Protein AF-0000000075118106 (afdb_homodimer)

Organism: Scophthalmus maximus (NCBI:txid52904)

Nearest PDB structures (foldseek):
  1psb-assembly1_B  TM=9.283E-01  e=4.912E-08  Bos taurus
  5lpu-assembly1_D  TM=9.126E-01  e=4.319E-08  Homo sapiens
  3cga-assembly1_A  TM=9.378E-01  e=8.755E-08  unclassified
  4cfq-assembly2_B  TM=9.422E-01  e=7.291E-07  Homo sapiens
  1mwn-assembly1_B  TM=8.726E-01  e=6.412E-07  Rattus norvegicus

InterPro domains:
  IPR001751 S100/Calcium binding protein 7/8-like, conserved site [PS00303] (57-78)
  IPR002048 EF-hand domain [PF00036] (54-78)
  IPR002048 EF-hand domain [PS50222] (49-84)
  IPR011992 EF-hand domain pair [SSF47473] (1-90)
  IPR013787 S100/CaBP-9k-type, calcium binding, subdomain [PF01023] (5-47)
  IPR013787 S100/CaBP-9k-type, calcium binding, subdomain [SM01394] (4-46)
  IPR018247 EF-Hand 1, calcium-binding site [PS00018] (62-74)
  IPR034325 S-100 [cd00213] (2-89)

pLDDT: mean 86.5, std 8.66, range [55.34, 94.88]

Structure (mmCIF, N/CA/C/O backbone):
data_AF-0000000075118106-model_v1
#
loop_
_entity.id
_entity.type
_entity.pdbx_description
1 polymer 'Protein S100'
#
loop_
_atom_site.group_PDB
_atom_site.id
_atom_site.type_symbol
_atom_site.label_atom_id
_atom_site.label_alt_id
_atom_site.label_comp_id
_atom_site.label_asym_id
_atom_site.label_entity_id
_atom_site.label_seq_id
_atom_site.pdbx_PDB_ins_code
_atom_site.Cartn_x
_atom_site.Cartn_y
_atom_site.Cartn_z
_atom_site.occupancy
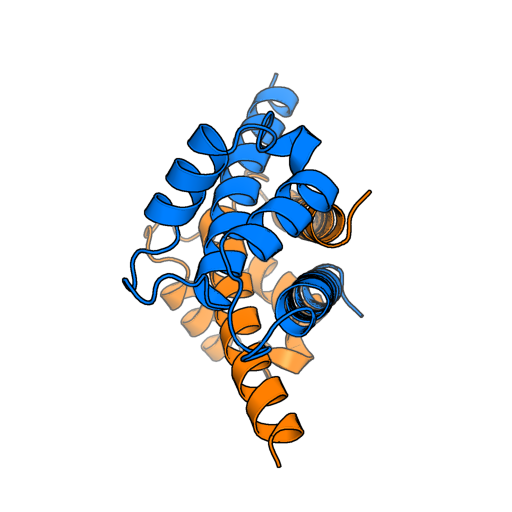_atom_site.B_iso_or_equiv
_atom_site.auth_seq_id
_atom_site.auth_comp_id
_atom_site.auth_asym_id
_atom_site.auth_atom_id
_atom_site.pdbx_PDB_model_num
ATOM 1 N N . MET A 1 1 ? -5.324 -13.141 10.07 1 69.62 1 MET A N 1
ATOM 2 C CA . MET A 1 1 ? -5.176 -12 9.172 1 69.62 1 MET A CA 1
ATOM 3 C C . MET A 1 1 ? -3.859 -12.078 8.406 1 69.62 1 MET A C 1
ATOM 5 O O . MET A 1 1 ? -2.838 -12.492 8.953 1 69.62 1 MET A O 1
ATOM 9 N N . SER A 1 2 ? -3.875 -11.977 7.137 1 86.94 2 SER A N 1
ATOM 10 C CA . SER A 1 2 ? -2.674 -12.086 6.312 1 86.94 2 SER A CA 1
ATOM 11 C C . SER A 1 2 ? -1.815 -10.828 6.418 1 86.94 2 SER A C 1
ATOM 13 O O . SER A 1 2 ? -2.262 -9.812 6.945 1 86.94 2 SER A O 1
ATOM 15 N N . ASP A 1 3 ? -0.521 -10.945 5.992 1 93.38 3 ASP A N 1
ATOM 16 C CA . ASP A 1 3 ? 0.413 -9.828 6.086 1 93.38 3 ASP A CA 1
ATOM 17 C C . ASP A 1 3 ? -0.068 -8.641 5.254 1 93.38 3 ASP A C 1
ATOM 19 O O . ASP A 1 3 ? -0.023 -7.496 5.711 1 93.38 3 ASP A O 1
ATOM 23 N N . VAL A 1 4 ? -0.67 -8.984 4.109 1 93.94 4 VAL A N 1
ATOM 24 C CA . VAL A 1 4 ? -1.142 -7.941 3.207 1 93.94 4 VAL A CA 1
ATOM 25 C C . VAL A 1 4 ? -2.369 -7.258 3.803 1 93.94 4 VAL A C 1
ATOM 27 O O . VAL A 1 4 ? -2.471 -6.027 3.789 1 93.94 4 VAL A O 1
ATOM 30 N N . GLN A 1 5 ? -3.268 -7.949 4.355 1 93.56 5 GLN A N 1
ATOM 31 C CA . GLN A 1 5 ? -4.457 -7.41 5 1 93.56 5 GLN A CA 1
ATOM 32 C C . GLN A 1 5 ? -4.09 -6.527 6.188 1 93.56 5 GLN A C 1
ATOM 34 O O . GLN A 1 5 ? -4.676 -5.461 6.383 1 93.56 5 GLN A O 1
ATOM 39 N N . MET A 1 6 ? -3.164 -7.074 6.949 1 93.94 6 MET A N 1
ATOM 40 C CA . MET A 1 6 ? -2.695 -6.32 8.109 1 93.94 6 MET A CA 1
ATOM 41 C C . MET A 1 6 ? -2.076 -4.996 7.684 1 93.94 6 MET A C 1
ATOM 43 O O . MET A 1 6 ? -2.312 -3.963 8.312 1 93.94 6 MET A O 1
ATOM 47 N N . ALA A 1 7 ? -1.296 -5.133 6.566 1 94.75 7 ALA A N 1
ATOM 48 C CA . ALA A 1 7 ? -0.675 -3.928 6.023 1 94.75 7 ALA A CA 1
ATOM 49 C C . ALA A 1 7 ? -1.729 -2.902 5.617 1 94.75 7 ALA A C 1
ATOM 51 O O . ALA A 1 7 ? -1.61 -1.72 5.945 1 94.75 7 ALA A O 1
ATOM 52 N N . MET A 1 8 ? -2.818 -3.348 5.004 1 93.88 8 MET A N 1
ATOM 53 C CA . MET A 1 8 ? -3.898 -2.465 4.574 1 93.88 8 MET A CA 1
ATOM 54 C C . MET A 1 8 ? -4.582 -1.814 5.77 1 93.88 8 MET A C 1
ATOM 56 O O . MET A 1 8 ? -4.875 -0.619 5.75 1 93.88 8 MET A O 1
ATOM 60 N N . THR A 1 9 ? -4.832 -2.609 6.773 1 94 9 THR A N 1
ATOM 61 C CA . THR A 1 9 ? -5.492 -2.127 7.984 1 94 9 THR A CA 1
ATOM 62 C C . THR A 1 9 ? -4.625 -1.092 8.695 1 94 9 THR A C 1
ATOM 64 O O . THR A 1 9 ? -5.125 -0.068 9.164 1 94 9 THR A O 1
ATOM 67 N N . LEU A 1 10 ? -3.312 -1.385 8.734 1 94.38 10 LEU A N 1
ATOM 68 C CA . LEU A 1 10 ? -2.361 -0.482 9.375 1 94.38 10 LEU A CA 1
ATOM 69 C C . LEU A 1 10 ? -2.334 0.868 8.664 1 94.38 10 LEU A C 1
ATOM 71 O O . LEU A 1 10 ? -2.318 1.916 9.312 1 94.38 10 LEU A O 1
ATOM 75 N N . LEU A 1 11 ? -2.387 0.819 7.297 1 94.75 11 LEU A N 1
ATOM 76 C CA . LEU A 1 11 ? -2.371 2.047 6.508 1 94.75 11 LEU A CA 1
ATOM 77 C C . LEU A 1 11 ? -3.631 2.867 6.754 1 94.75 11 LEU A C 1
ATOM 79 O O . LEU A 1 11 ? -3.559 4.086 6.938 1 94.75 11 LEU A O 1
ATOM 83 N N . ILE A 1 12 ? -4.812 2.236 6.836 1 94.25 12 ILE A N 1
ATOM 84 C CA . ILE A 1 12 ? -6.094 2.896 7.055 1 94.25 12 ILE A CA 1
ATOM 85 C C . ILE A 1 12 ? -6.133 3.506 8.453 1 94.25 12 ILE A C 1
ATOM 87 O O . ILE A 1 12 ? -6.504 4.672 8.617 1 94.25 12 ILE A O 1
ATOM 91 N N . THR A 1 13 ? -5.742 2.689 9.445 1 93 13 THR A N 1
ATOM 92 C CA . THR A 1 13 ? -5.77 3.139 10.828 1 93 13 THR A CA 1
ATOM 93 C C . THR A 1 13 ? -4.785 4.285 11.047 1 93 13 THR A C 1
ATOM 95 O O . THR A 1 13 ? -5.086 5.242 11.758 1 93 13 THR A O 1
ATOM 98 N N . ALA A 1 14 ? -3.545 4.078 10.445 1 93.06 14 ALA A N 1
ATOM 99 C CA . ALA A 1 14 ? -2.537 5.133 10.539 1 93.06 14 ALA A CA 1
ATOM 100 C C . ALA A 1 14 ? -3.049 6.434 9.93 1 93.06 14 ALA A C 1
ATOM 102 O O . ALA A 1 14 ? -2.908 7.504 10.531 1 93.06 14 ALA A O 1
ATOM 103 N N . PHE A 1 15 ? -3.66 6.324 8.734 1 93.12 15 PHE A N 1
ATOM 104 C CA . PHE A 1 15 ? -4.211 7.484 8.031 1 93.12 15 PHE A CA 1
ATOM 105 C C . PHE A 1 15 ? -5.277 8.164 8.883 1 93.12 15 PHE A C 1
ATOM 107 O O . PHE A 1 15 ? -5.262 9.391 9.039 1 93.12 15 PHE A O 1
ATOM 114 N N . ASN A 1 16 ? -6.168 7.402 9.438 1 90.62 16 ASN A N 1
ATOM 115 C CA . ASN A 1 16 ? -7.273 7.934 10.227 1 90.62 16 ASN A CA 1
ATOM 116 C C . ASN A 1 16 ? -6.785 8.547 11.539 1 90.62 16 ASN A C 1
ATOM 118 O O . ASN A 1 16 ? -7.379 9.5 12.039 1 90.62 16 ASN A O 1
ATOM 122 N N . LYS A 1 17 ? -5.715 7.859 12.039 1 91.38 17 LYS A N 1
ATOM 123 C CA . LYS A 1 17 ? -5.133 8.352 13.289 1 91.38 17 LYS A CA 1
ATOM 124 C C . LYS A 1 17 ? -4.617 9.781 13.125 1 91.38 17 LYS A C 1
ATOM 126 O O . LYS A 1 17 ? -4.816 10.617 14.008 1 91.38 17 LYS A O 1
ATOM 131 N N . TYR A 1 18 ? -3.994 10.023 12.016 1 91.06 18 TYR A N 1
ATOM 132 C CA . TYR A 1 18 ? -3.418 11.336 11.766 1 91.06 18 TYR A CA 1
ATOM 133 C C . TYR A 1 18 ? -4.422 12.25 11.062 1 91.06 18 TYR A C 1
ATOM 135 O O . TYR A 1 18 ? -4.449 13.453 11.312 1 91.06 18 TYR A O 1
ATOM 143 N N . SER A 1 19 ? -5.293 11.773 10.133 1 89.75 19 SER A N 1
ATOM 144 C CA . SER A 1 19 ? -6.289 12.539 9.391 1 89.75 19 SER A CA 1
ATOM 145 C C . SER A 1 19 ? -7.426 12.992 10.305 1 89.75 19 SER A C 1
ATOM 147 O O . SER A 1 19 ? -8.07 14.008 10.039 1 89.75 19 SER A O 1
ATO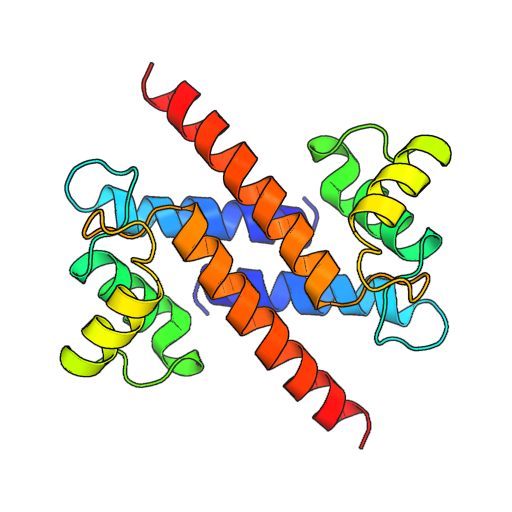M 149 N N . GLY A 1 20 ? -7.699 12.195 11.336 1 83.19 20 GLY A N 1
ATOM 150 C CA . GLY A 1 20 ? -8.789 12.5 12.25 1 83.19 20 GLY A CA 1
ATOM 151 C C . GLY A 1 20 ? -8.414 13.523 13.305 1 83.19 20 GLY A C 1
ATOM 152 O O . GLY A 1 20 ? -9.219 13.82 14.195 1 83.19 20 GLY A O 1
ATOM 153 N N . LYS A 1 21 ? -7.09 13.945 13.141 1 81.69 21 LYS A N 1
ATOM 154 C CA . LYS A 1 21 ? -6.625 14.875 14.156 1 81.69 21 LYS A CA 1
ATOM 155 C C . LYS A 1 21 ? -7.277 16.25 13.992 1 81.69 21 LYS A C 1
ATOM 157 O O . LYS A 1 21 ? -7.707 16.859 14.969 1 81.69 21 LYS A O 1
ATOM 162 N N . GL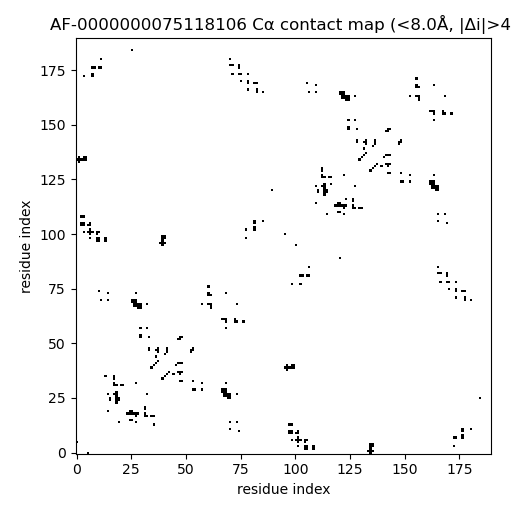U A 1 22 ? -7.238 16.672 12.68 1 70.25 22 GLU A N 1
ATOM 163 C CA . GLU A 1 22 ? -7.801 17.984 12.414 1 70.25 22 GLU A CA 1
ATOM 164 C C . GLU A 1 22 ? -9 17.906 11.469 1 70.25 22 GLU A C 1
ATOM 166 O O . GLU A 1 22 ? -8.953 17.172 10.469 1 70.25 22 GLU A O 1
ATOM 171 N N . GLY A 1 23 ? -10.016 18.719 11.531 1 63.09 23 GLY A N 1
ATOM 172 C CA . GLY A 1 23 ? -11.039 19.094 10.578 1 63.09 23 GLY A CA 1
ATOM 173 C C . GLY A 1 23 ? -11.805 17.906 10.023 1 63.09 23 GLY A C 1
ATOM 174 O O . GLY A 1 23 ? -12.258 17.047 10.781 1 63.09 23 GLY A O 1
ATOM 175 N N . ASP A 1 24 ? -11.648 17.5 8.516 1 65.75 24 ASP A N 1
ATOM 176 C CA . ASP A 1 24 ? -12.492 16.703 7.645 1 65.75 24 ASP A CA 1
ATOM 177 C C . ASP A 1 24 ? -12.25 15.211 7.875 1 65.75 24 ASP A C 1
ATOM 179 O O . ASP A 1 24 ? -13.141 14.383 7.629 1 65.75 24 ASP A O 1
ATOM 183 N N . GLY A 1 25 ? -11.25 14.812 8.688 1 78.06 25 GLY A N 1
ATOM 184 C CA . GLY A 1 25 ? -10.977 13.43 9.047 1 78.06 25 GLY A CA 1
ATOM 185 C C . GLY A 1 25 ? -10.875 12.508 7.844 1 78.06 25 GLY A C 1
ATOM 186 O O . GLY A 1 25 ? -10.734 11.297 7.996 1 78.06 25 GLY A O 1
ATOM 187 N N . LEU A 1 26 ? -11.125 13.148 6.629 1 82.69 26 LEU A N 1
ATOM 188 C CA . LEU A 1 26 ? -11.133 12.328 5.422 1 82.69 26 LEU A CA 1
ATOM 189 C C . LEU A 1 26 ? -9.891 12.586 4.582 1 82.69 26 LEU A C 1
ATOM 191 O O . LEU A 1 26 ? -9.562 11.797 3.695 1 82.69 26 LEU A O 1
ATOM 195 N N . THR A 1 27 ? -9.258 13.703 4.883 1 90.25 27 THR A N 1
ATOM 196 C CA . THR A 1 27 ? -8.055 14.07 4.145 1 90.25 27 THR A CA 1
ATOM 197 C C . THR A 1 27 ? -6.949 14.5 5.098 1 90.25 27 THR A C 1
ATOM 199 O O . THR A 1 27 ? -7.207 14.789 6.27 1 90.25 27 THR A O 1
ATOM 202 N N . LEU A 1 28 ? -5.625 14.352 4.652 1 92.19 28 LEU A N 1
ATOM 203 C CA . LEU A 1 28 ? -4.461 14.75 5.438 1 92.19 28 LEU A CA 1
ATOM 204 C C . LEU A 1 28 ? -3.963 16.125 5.012 1 92.19 28 LEU A C 1
ATOM 206 O O . LEU A 1 28 ? -3.775 16.375 3.82 1 92.19 28 LEU A O 1
ATOM 210 N N . SER A 1 29 ? -3.955 17.047 6.02 1 92.56 29 SER A N 1
ATOM 211 C CA . SER A 1 29 ? -3.379 18.359 5.738 1 92.56 29 SER A CA 1
ATOM 212 C C . SER A 1 29 ? -1.855 18.297 5.762 1 92.56 29 SER A C 1
ATOM 214 O O . SER A 1 29 ? -1.268 17.281 6.137 1 92.56 29 SER A O 1
ATOM 216 N N . LYS A 1 30 ? -1.263 19.406 5.355 1 91.75 30 LYS A N 1
ATOM 217 C CA . LYS A 1 30 ? 0.194 19.484 5.328 1 91.75 30 LYS A CA 1
ATOM 218 C C . LYS A 1 30 ? 0.792 19.172 6.695 1 91.75 30 LYS A C 1
ATOM 220 O O . LYS A 1 30 ? 1.777 18.438 6.793 1 91.75 30 LYS A O 1
ATOM 225 N N . ALA A 1 31 ? 0.125 19.703 7.73 1 91.38 31 ALA A N 1
ATOM 226 C CA . ALA A 1 31 ? 0.604 19.5 9.094 1 91.38 31 ALA A CA 1
ATOM 227 C C . ALA A 1 31 ? 0.475 18.031 9.508 1 91.38 31 ALA A C 1
ATOM 229 O O . ALA A 1 31 ? 1.393 17.469 10.109 1 91.38 31 ALA A O 1
ATOM 230 N N . GLU A 1 32 ? -0.669 17.406 9.156 1 94.06 32 GLU A N 1
ATOM 231 C CA . GLU A 1 32 ? -0.93 16.016 9.5 1 94.06 32 GLU A CA 1
ATOM 232 C C . GLU A 1 32 ? 0.002 15.078 8.742 1 94.06 32 GLU A C 1
ATOM 234 O O . GLU A 1 32 ? 0.497 14.094 9.305 1 94.06 32 GLU A O 1
ATOM 239 N N . LEU A 1 33 ? 0.168 15.445 7.438 1 92.12 33 LEU A N 1
ATOM 240 C CA . LEU A 1 33 ? 1.088 14.656 6.629 1 92.12 33 LEU A CA 1
ATOM 241 C C . LEU A 1 33 ? 2.5 14.703 7.203 1 92.12 33 LEU A C 1
ATOM 243 O O . LEU A 1 33 ? 3.172 13.68 7.301 1 92.12 33 LEU A O 1
ATOM 247 N N . LYS A 1 34 ? 2.9 15.891 7.625 1 92.25 34 LYS A N 1
ATOM 248 C CA . LYS A 1 34 ? 4.219 16.094 8.219 1 92.25 34 LYS A CA 1
ATOM 249 C C . LYS A 1 34 ? 4.383 15.234 9.477 1 92.25 34 LYS A C 1
ATOM 251 O O . LYS A 1 34 ? 5.406 14.57 9.656 1 92.25 34 LYS A O 1
ATOM 256 N N . ASP A 1 35 ? 3.393 15.25 10.312 1 91.25 35 ASP A N 1
ATOM 257 C CA . ASP A 1 35 ? 3.41 14.477 11.555 1 91.25 35 ASP A CA 1
ATOM 258 C C . ASP A 1 35 ? 3.531 12.977 11.266 1 91.25 35 ASP A C 1
ATOM 260 O O . ASP A 1 35 ? 4.328 12.281 11.898 1 91.25 35 ASP A O 1
ATOM 264 N N . LEU A 1 36 ? 2.67 12.555 10.273 1 90.69 36 LEU A N 1
ATOM 265 C CA . LEU A 1 36 ? 2.678 11.148 9.875 1 90.69 36 LEU A CA 1
ATOM 266 C C . LEU A 1 36 ? 4.039 10.758 9.312 1 90.69 36 LEU A C 1
ATOM 268 O O . LEU A 1 36 ? 4.621 9.75 9.727 1 90.69 36 LEU A O 1
ATOM 272 N N . LEU A 1 37 ? 4.602 11.609 8.406 1 90.12 37 LEU A N 1
ATOM 273 C CA . LEU A 1 37 ? 5.887 11.328 7.777 1 90.12 37 LEU A CA 1
ATOM 274 C C . LEU A 1 37 ? 7.02 11.398 8.797 1 90.12 37 LEU A C 1
ATOM 276 O O . LEU A 1 37 ? 7.891 10.531 8.828 1 90.12 37 LEU A O 1
ATOM 280 N N . GLU A 1 38 ? 7.016 12.445 9.656 1 89.19 38 GLU A N 1
ATOM 281 C CA . GLU A 1 38 ? 8.062 12.664 10.656 1 89.19 38 GLU A CA 1
ATOM 282 C C . GLU A 1 38 ? 8.062 11.555 11.703 1 89.19 38 GLU A C 1
ATOM 284 O O . GLU A 1 38 ? 9.125 11.117 12.148 1 89.19 38 GLU A O 1
ATOM 289 N N . ASN A 1 39 ? 6.828 11.086 12 1 89 39 ASN A N 1
ATOM 290 C CA . ASN A 1 39 ? 6.699 10.078 13.047 1 89 39 ASN A CA 1
ATOM 291 C C . ASN A 1 39 ? 6.781 8.664 12.484 1 89 39 ASN A C 1
ATOM 293 O O . ASN A 1 39 ? 7.297 7.762 13.141 1 89 39 ASN A O 1
ATOM 297 N N . GLU A 1 40 ? 6.297 8.438 11.312 1 88.62 40 GLU A N 1
ATOM 298 C CA . GLU A 1 40 ? 6.176 7.102 10.742 1 88.62 40 GLU A CA 1
ATOM 299 C C . GLU A 1 40 ? 7.27 6.84 9.711 1 88.62 40 GLU A C 1
ATOM 301 O O . GLU A 1 40 ? 7.859 5.758 9.688 1 88.62 40 GLU A O 1
ATOM 306 N N . LEU A 1 41 ? 7.48 7.715 8.828 1 85.19 41 LEU A N 1
ATOM 307 C CA . LEU A 1 41 ? 8.398 7.516 7.707 1 85.19 41 LEU A CA 1
ATOM 308 C C . LEU A 1 41 ? 9.578 8.477 7.793 1 85.19 41 LEU A C 1
ATOM 310 O O . LEU A 1 41 ? 10.367 8.586 6.852 1 85.19 41 LEU A O 1
ATOM 314 N N . GLY A 1 42 ? 9.68 9.289 8.75 1 85.12 42 GLY A N 1
ATOM 315 C CA . GLY A 1 42 ? 10.75 10.273 8.891 1 85.12 42 GLY A CA 1
ATOM 316 C C . GLY A 1 42 ? 12.125 9.695 8.648 1 85.12 42 GLY A C 1
ATOM 317 O O . GLY A 1 42 ? 12.984 10.344 8.047 1 85.12 42 GLY A O 1
ATOM 318 N N . GLU A 1 43 ? 12.352 8.422 8.992 1 76.94 43 GLU A N 1
ATOM 319 C CA . GLU A 1 43 ? 13.656 7.785 8.828 1 76.94 43 GLU A CA 1
ATOM 320 C C . GLU A 1 43 ? 13.875 7.328 7.391 1 76.94 43 GLU A C 1
ATOM 322 O O . GLU A 1 43 ? 15 7.328 6.895 1 76.94 43 GLU A O 1
ATOM 327 N N . LEU A 1 44 ? 12.688 6.941 6.715 1 76.62 44 LEU A N 1
ATOM 328 C CA . LEU A 1 44 ? 12.742 6.422 5.355 1 76.62 44 LEU A CA 1
ATOM 329 C C . LEU A 1 44 ? 12.883 7.555 4.344 1 76.62 44 LEU A C 1
ATOM 331 O O . LEU A 1 44 ? 13.727 7.488 3.447 1 76.62 44 LEU A O 1
ATOM 335 N N . LEU A 1 45 ? 11.906 8.477 4.469 1 68.62 45 LEU A N 1
ATOM 336 C CA . LEU A 1 45 ? 11.914 9.602 3.545 1 68.62 45 LEU A CA 1
ATOM 337 C C . LEU A 1 45 ? 12.953 10.641 3.963 1 68.62 45 LEU A C 1
ATOM 339 O O . LEU A 1 45 ? 13.539 11.312 3.113 1 68.62 45 LEU A O 1
ATOM 343 N N . GLY A 1 46 ? 13.508 10.57 5.043 1 68.69 46 GLY A N 1
ATOM 344 C CA . GLY A 1 46 ? 14.492 11.531 5.527 1 68.69 46 GLY A CA 1
ATOM 345 C C . GLY A 1 46 ? 13.867 12.703 6.262 1 68.69 46 GLY A C 1
ATOM 346 O O . GLY A 1 46 ? 12.719 12.617 6.707 1 68.69 46 GLY A O 1
ATOM 347 N N . LYS A 1 47 ? 14.352 14.047 5.953 1 64.38 47 LYS A N 1
ATOM 348 C CA . LYS A 1 47 ? 14.18 15.234 6.785 1 64.38 47 LYS A CA 1
ATOM 349 C C . LYS A 1 47 ? 12.82 15.883 6.547 1 64.38 47 LYS A C 1
ATOM 351 O O . LYS A 1 47 ? 12.719 16.859 5.801 1 64.38 47 LYS A O 1
ATOM 356 N N . ALA A 1 48 ? 11.789 15.18 6.488 1 64.75 48 ALA A N 1
ATOM 357 C CA . ALA A 1 48 ? 10.5 15.867 6.492 1 64.75 48 ALA A CA 1
ATOM 358 C C . ALA A 1 48 ? 10.43 16.906 7.613 1 64.75 48 ALA A C 1
ATOM 360 O O . ALA A 1 48 ? 9.359 17.438 7.914 1 64.75 48 ALA A O 1
ATOM 361 N N . ASN A 1 49 ? 11.602 17.031 8.156 1 77.06 49 ASN A N 1
ATOM 362 C CA . ASN A 1 49 ? 11.625 18 9.25 1 77.06 49 ASN A CA 1
ATOM 363 C C . ASN A 1 49 ? 11.688 19.438 8.727 1 77.06 49 ASN A C 1
ATOM 365 O O . ASN A 1 49 ? 11.523 20.391 9.484 1 77.06 49 ASN A O 1
ATOM 369 N N . ASP A 1 50 ? 11.852 19.422 7.504 1 83.19 50 ASP A N 1
ATOM 370 C CA . ASP A 1 50 ? 11.867 20.75 6.871 1 83.19 50 ASP A CA 1
ATOM 371 C C . ASP A 1 50 ? 10.523 21.047 6.219 1 83.19 50 ASP A C 1
ATOM 373 O O . ASP A 1 50 ? 10.039 20.281 5.387 1 83.19 50 ASP A O 1
ATOM 377 N N . LYS A 1 51 ? 10.039 22.188 6.777 1 86.62 51 LYS A N 1
ATOM 378 C CA . LYS A 1 51 ? 8.75 22.609 6.238 1 86.62 51 LYS A CA 1
ATOM 379 C C . LYS A 1 51 ? 8.797 22.719 4.715 1 86.62 51 LYS A C 1
ATOM 381 O O . LYS A 1 51 ? 7.852 22.328 4.031 1 86.62 51 LYS A O 1
ATOM 386 N N . ALA A 1 52 ? 9.93 23.203 4.254 1 89.69 52 ALA A N 1
ATOM 387 C CA . ALA A 1 52 ? 10.109 23.344 2.812 1 89.69 52 ALA A CA 1
ATOM 388 C C . ALA A 1 52 ? 10.078 21.984 2.119 1 89.69 52 ALA A C 1
ATOM 390 O O . ALA A 1 52 ? 9.461 21.828 1.062 1 89.69 52 ALA A O 1
ATOM 391 N N . ALA A 1 53 ? 10.742 21.016 2.758 1 85.81 53 ALA A N 1
ATOM 392 C CA . ALA A 1 53 ? 10.75 19.656 2.234 1 85.81 53 ALA A CA 1
ATOM 393 C C . ALA A 1 53 ? 9.359 19.031 2.303 1 85.81 53 ALA A C 1
ATOM 395 O O . ALA A 1 53 ? 8.906 18.391 1.351 1 85.81 53 ALA A O 1
ATOM 396 N N . LEU A 1 54 ? 8.727 19.25 3.346 1 89.44 54 LEU A N 1
ATOM 397 C CA . LEU A 1 54 ? 7.363 18.766 3.539 1 89.44 54 LEU A CA 1
ATOM 398 C C . LEU A 1 54 ? 6.418 19.344 2.498 1 89.44 54 LEU A C 1
ATOM 400 O O . LEU A 1 54 ? 5.602 18.625 1.918 1 89.44 54 LEU A O 1
ATOM 404 N N . ASP A 1 55 ? 6.613 20.719 2.266 1 91.44 55 ASP A N 1
ATOM 405 C CA . ASP A 1 55 ? 5.785 21.406 1.276 1 91.44 55 ASP A CA 1
ATOM 406 C C . ASP A 1 55 ? 5.98 20.797 -0.113 1 91.44 55 ASP A C 1
ATOM 408 O O . ASP A 1 55 ? 5.02 20.672 -0.876 1 91.44 55 ASP A O 1
ATOM 412 N N . ARG A 1 56 ? 7.117 20.375 -0.377 1 91.94 56 ARG A N 1
ATOM 413 C CA . ARG A 1 56 ? 7.438 19.766 -1.67 1 91.94 56 ARG A CA 1
ATOM 414 C C . ARG A 1 56 ? 6.773 18.406 -1.82 1 91.94 56 ARG A C 1
ATOM 416 O O . ARG A 1 56 ? 6.152 18.125 -2.846 1 91.94 56 ARG A O 1
ATOM 423 N N . ILE A 1 57 ? 6.969 17.641 -0.772 1 90.25 57 ILE A N 1
ATOM 424 C CA . ILE A 1 57 ? 6.371 16.312 -0.761 1 90.25 57 ILE A CA 1
ATOM 425 C C . ILE A 1 57 ? 4.852 16.422 -0.846 1 90.25 57 ILE A C 1
ATOM 427 O O . ILE A 1 57 ? 4.211 15.703 -1.612 1 90.25 57 ILE A O 1
ATOM 431 N N . PHE A 1 58 ? 4.34 17.438 -0.068 1 91.12 58 PHE A N 1
ATOM 432 C CA . PHE A 1 58 ? 2.904 17.688 -0.032 1 91.12 58 PHE A CA 1
ATOM 433 C C . PHE A 1 58 ? 2.393 18.125 -1.4 1 91.12 58 PHE A C 1
ATOM 435 O O . PHE A 1 58 ? 1.363 17.641 -1.87 1 91.12 58 PHE A O 1
ATOM 442 N N . LYS A 1 59 ? 3.109 19 -2 1 92.06 59 LYS A N 1
ATOM 443 C CA . LYS A 1 59 ? 2.736 19.516 -3.311 1 92.06 59 LYS A CA 1
ATOM 444 C C . LYS A 1 59 ? 2.801 18.422 -4.379 1 92.06 59 LYS A C 1
ATOM 446 O O . LYS A 1 59 ? 1.956 18.375 -5.273 1 92.06 59 LYS A O 1
ATOM 451 N N . ASP A 1 60 ? 3.766 17.531 -4.141 1 90.31 60 ASP A N 1
ATOM 452 C CA . ASP A 1 60 ? 3.914 16.406 -5.074 1 90.31 60 ASP A CA 1
ATOM 453 C C . ASP A 1 60 ? 2.742 15.445 -4.957 1 90.31 60 ASP A C 1
ATOM 455 O O . ASP A 1 60 ? 2.27 14.906 -5.965 1 90.31 60 ASP A O 1
ATOM 459 N N . LEU A 1 61 ? 2.332 15.305 -3.654 1 89.44 61 LEU A N 1
ATOM 460 C CA . LEU A 1 61 ? 1.231 14.383 -3.381 1 89.44 61 LEU A CA 1
ATOM 461 C C . LEU A 1 61 ? -0.112 15.047 -3.662 1 89.44 61 LEU A C 1
ATOM 463 O O . LEU A 1 61 ? -1.051 14.391 -4.117 1 89.44 61 LEU A O 1
ATOM 467 N N . ASP A 1 62 ? -0.212 16.469 -3.328 1 91.5 62 ASP A N 1
ATOM 468 C CA . ASP A 1 62 ? -1.428 17.25 -3.535 1 91.5 62 ASP A CA 1
ATOM 469 C C . ASP A 1 62 ? -1.687 17.484 -5.023 1 91.5 62 ASP A C 1
ATOM 471 O O . ASP A 1 62 ? -1.821 18.625 -5.465 1 91.5 62 ASP A O 1
ATOM 475 N N . VAL A 1 63 ? -1.681 16.344 -5.762 1 84.81 63 VAL A N 1
ATOM 476 C CA . VAL A 1 63 ? -1.881 16.438 -7.203 1 84.81 63 VAL A CA 1
ATOM 477 C C . VAL A 1 63 ? -3.318 16.859 -7.5 1 84.81 63 VAL A C 1
ATOM 479 O O . VAL A 1 63 ? -3.578 17.531 -8.5 1 84.81 63 VAL A O 1
ATOM 482 N N . ASN A 1 64 ? -4.289 16.5 -6.547 1 80.44 64 ASN A N 1
ATOM 483 C CA . ASN A 1 64 ? -5.699 16.812 -6.746 1 80.44 64 ASN A CA 1
ATOM 484 C C . ASN A 1 64 ? -6.004 18.266 -6.387 1 80.44 64 ASN A C 1
ATOM 486 O O . ASN A 1 64 ? -7.141 18.719 -6.523 1 80.44 64 ASN A O 1
ATOM 490 N N . LYS A 1 65 ? -5.02 19.094 -5.949 1 85.75 65 LYS A N 1
ATOM 491 C CA . LYS A 1 65 ? -5.133 20.531 -5.664 1 85.75 65 LYS A CA 1
ATOM 492 C C . LYS A 1 65 ? -6.227 20.797 -4.637 1 85.75 65 LYS A C 1
ATOM 494 O O . LYS A 1 65 ? -7.02 21.719 -4.793 1 85.75 65 LYS A O 1
ATOM 499 N N . ASP A 1 66 ? -6.438 20.031 -3.699 1 86.5 66 ASP A N 1
ATOM 500 C CA . ASP A 1 66 ? -7.406 20.234 -2.629 1 86.5 66 ASP A CA 1
ATOM 501 C C . ASP A 1 66 ? -6.727 20.75 -1.363 1 86.5 66 ASP A C 1
ATOM 503 O O . ASP A 1 66 ? -7.395 21.062 -0.375 1 86.5 66 ASP A O 1
ATOM 507 N N . ASN A 1 67 ? -5.41 21.062 -1.562 1 90.06 67 ASN A N 1
ATOM 508 C CA . ASN A 1 67 ? -4.617 21.531 -0.426 1 90.06 67 ASN A CA 1
ATOM 509 C C . ASN A 1 67 ? -4.68 20.531 0.734 1 90.06 67 ASN A C 1
ATOM 511 O O . ASN A 1 67 ? -4.652 20.938 1.899 1 90.06 67 ASN A O 1
ATOM 515 N N . SER A 1 68 ? -4.957 19.281 0.445 1 90.94 68 SER A N 1
ATOM 516 C CA . SER A 1 68 ? -5.012 18.188 1.401 1 90.94 68 SER A CA 1
ATOM 517 C C . SER A 1 68 ? -4.637 16.859 0.744 1 90.94 68 SER A C 1
ATOM 519 O O . SER A 1 68 ? -4.711 16.719 -0.479 1 90.94 68 SER A O 1
ATOM 521 N N . VAL A 1 69 ? -4.145 16.016 1.477 1 93.12 69 VAL A N 1
ATOM 522 C CA . VAL A 1 69 ? -3.756 14.695 0.976 1 93.12 69 VAL A CA 1
ATOM 523 C C . VAL A 1 69 ? -4.84 13.672 1.314 1 93.12 69 VAL A C 1
ATOM 525 O O . VAL A 1 69 ? -5.141 13.445 2.488 1 93.12 69 VAL A O 1
ATOM 528 N N . ASP A 1 70 ? -5.578 13.219 0.251 1 91.38 70 ASP A N 1
ATOM 529 C CA . ASP A 1 70 ? -6.59 12.195 0.474 1 91.38 70 ASP A CA 1
ATOM 530 C C . ASP A 1 70 ? -5.945 10.836 0.739 1 91.38 70 ASP A C 1
ATOM 532 O O . ASP A 1 70 ? -4.73 10.68 0.594 1 91.38 70 ASP A O 1
ATOM 536 N N . PHE A 1 71 ? -6.734 9.875 1.151 1 93.06 71 PHE A N 1
ATOM 537 C CA . PHE A 1 71 ? -6.25 8.547 1.494 1 93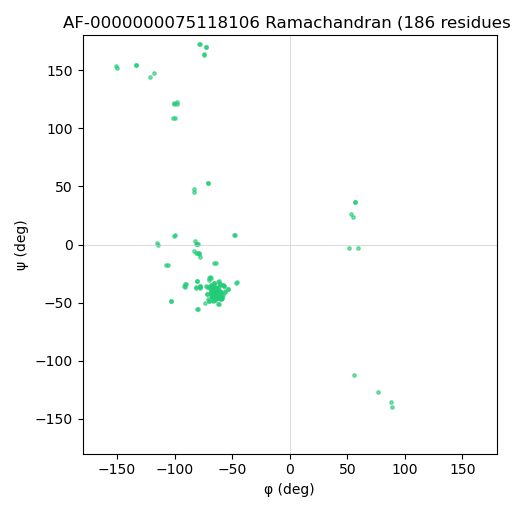.06 71 PHE A CA 1
ATOM 538 C C . PHE A 1 71 ? -5.52 7.918 0.313 1 93.06 71 PHE A C 1
ATOM 540 O O . PHE A 1 71 ? -4.473 7.289 0.487 1 93.06 71 PHE A O 1
ATOM 547 N N . LYS A 1 72 ? -6.09 8.266 -0.789 1 91.06 72 LYS A N 1
ATOM 548 C CA . LYS A 1 72 ? -5.52 7.707 -2.012 1 91.06 72 LYS A CA 1
ATOM 549 C C . LYS A 1 72 ? -4.098 8.211 -2.238 1 91.06 72 LYS A C 1
ATOM 551 O O . LYS A 1 72 ? -3.203 7.441 -2.59 1 91.06 72 LYS A O 1
ATOM 556 N N . GLU A 1 73 ? -3.875 9.477 -2.043 1 94.38 73 GLU A N 1
ATOM 557 C CA . GLU A 1 73 ? -2.561 10.078 -2.246 1 94.38 73 GLU A CA 1
ATOM 558 C C . GLU A 1 73 ? -1.555 9.57 -1.22 1 94.38 73 GLU A C 1
ATOM 560 O O . GLU A 1 73 ? -0.394 9.312 -1.552 1 94.38 73 GLU A O 1
ATOM 565 N N . PHE A 1 74 ? -2.121 9.398 -0.02 1 93.75 74 PHE A N 1
ATOM 566 C CA . PHE A 1 74 ? -1.276 8.875 1.046 1 93.75 74 PHE A CA 1
ATOM 567 C C . PHE A 1 74 ? -0.827 7.453 0.729 1 93.75 74 PHE A C 1
ATOM 569 O O . PHE A 1 74 ? 0.363 7.137 0.813 1 93.75 74 PHE A O 1
ATOM 576 N N . VAL A 1 75 ? -1.751 6.645 0.345 1 94 75 VAL A N 1
ATOM 577 C CA . VAL A 1 75 ? -1.465 5.246 0.05 1 94 75 VAL A CA 1
ATOM 578 C C . VAL A 1 75 ? -0.548 5.148 -1.167 1 94 75 VAL A C 1
ATOM 580 O O . VAL A 1 75 ? 0.331 4.285 -1.225 1 94 75 VAL A O 1
ATOM 583 N N . THR A 1 76 ? -0.773 6.062 -2.137 1 91 76 THR A N 1
ATOM 584 C CA . THR A 1 76 ? 0.056 6.086 -3.336 1 91 76 THR A CA 1
ATOM 585 C C . THR A 1 76 ? 1.503 6.422 -2.988 1 91 76 THR A C 1
ATOM 587 O O . THR A 1 76 ? 2.432 5.898 -3.609 1 91 76 THR A O 1
ATOM 590 N N . LEU A 1 77 ? 1.678 7.34 -2 1 90.75 77 LEU A N 1
ATOM 591 C CA . LEU A 1 77 ? 3.018 7.676 -1.536 1 90.75 77 LEU A CA 1
ATOM 592 C C . LEU A 1 77 ? 3.715 6.453 -0.946 1 90.75 77 LEU A C 1
ATOM 594 O O . LEU A 1 77 ? 4.848 6.145 -1.312 1 90.75 77 LEU A O 1
ATOM 598 N N . VAL A 1 78 ? 2.973 5.762 0.017 1 93.56 78 VAL A N 1
ATOM 599 C CA . VAL A 1 78 ? 3.52 4.582 0.673 1 93.56 78 VAL A CA 1
ATOM 600 C C . VAL A 1 78 ? 3.871 3.525 -0.373 1 93.56 78 VAL A C 1
ATOM 602 O O . VAL A 1 78 ? 4.895 2.85 -0.262 1 93.56 78 VAL A O 1
ATOM 605 N N . CYS A 1 79 ? 3.08 3.398 -1.513 1 91.81 79 CYS A N 1
ATOM 606 C CA . CYS A 1 79 ? 3.312 2.443 -2.59 1 91.81 79 CYS A CA 1
ATOM 607 C C . CYS A 1 79 ? 4.594 2.775 -3.348 1 91.81 79 CYS A C 1
ATOM 609 O O . CYS A 1 79 ? 5.383 1.882 -3.662 1 91.81 79 CYS A O 1
ATOM 611 N N . CYS A 1 80 ? 4.793 4.078 -3.615 1 89.19 80 CYS A N 1
ATOM 612 C CA . CYS A 1 80 ? 5.988 4.52 -4.328 1 89.19 80 CYS A CA 1
ATOM 613 C C . CYS A 1 80 ? 7.246 4.227 -3.52 1 89.19 80 CYS A C 1
ATOM 615 O O . CYS A 1 80 ? 8.234 3.736 -4.062 1 89.19 80 CYS A O 1
ATOM 617 N N . LEU A 1 81 ? 7.102 4.473 -2.199 1 88.75 81 LEU A N 1
ATOM 618 C CA . LEU A 1 81 ? 8.242 4.242 -1.317 1 88.75 81 LEU A CA 1
ATOM 619 C C . LEU A 1 81 ? 8.57 2.756 -1.231 1 88.75 81 LEU A C 1
ATOM 621 O O . LEU A 1 81 ? 9.734 2.369 -1.269 1 88.75 81 LEU A O 1
ATOM 625 N N . THR A 1 82 ? 7.469 1.904 -1.047 1 93.25 82 THR A N 1
ATOM 626 C CA . THR A 1 82 ? 7.648 0.463 -0.924 1 93.25 82 THR A CA 1
ATOM 627 C C . THR A 1 82 ? 8.344 -0.102 -2.158 1 93.25 82 THR A C 1
ATOM 629 O O . THR A 1 82 ? 9.242 -0.945 -2.043 1 93.25 82 THR A O 1
ATOM 632 N N . GLN A 1 83 ? 7.906 0.374 -3.32 1 90.44 83 GLN A N 1
ATOM 633 C CA . GLN A 1 83 ? 8.523 -0.077 -4.562 1 90.44 83 GLN A CA 1
ATOM 634 C C . GLN A 1 83 ? 10 0.312 -4.621 1 90.44 83 GLN A C 1
ATOM 636 O O . GLN A 1 83 ? 10.836 -0.47 -5.074 1 90.44 83 GLN A O 1
ATOM 641 N N . MET A 1 84 ? 10.359 1.509 -4.203 1 86.38 84 MET A N 1
ATOM 642 C CA . MET A 1 84 ? 11.734 2.018 -4.223 1 86.38 84 MET A CA 1
ATOM 643 C C . MET A 1 84 ? 12.609 1.243 -3.246 1 86.38 84 MET A C 1
ATOM 645 O O . MET A 1 84 ? 13.781 0.981 -3.531 1 86.38 84 MET A O 1
ATOM 649 N N . CYS A 1 85 ? 12 0.9 -2.113 1 83.75 85 CYS A N 1
ATOM 650 C CA . CYS A 1 85 ? 12.75 0.138 -1.12 1 83.75 85 CYS A CA 1
ATOM 651 C C . CYS A 1 85 ? 12.945 -1.303 -1.575 1 83.75 85 CYS A C 1
ATOM 653 O O . CYS A 1 85 ? 13.992 -1.897 -1.325 1 83.75 85 CYS A O 1
ATOM 655 N N . HIS A 1 86 ? 11.945 -1.829 -2.248 1 88.06 86 HIS A N 1
ATOM 656 C CA . HIS A 1 86 ? 12.031 -3.211 -2.707 1 88.06 86 HIS A CA 1
ATOM 657 C C . HIS A 1 86 ? 13.188 -3.389 -3.693 1 88.06 86 HIS A C 1
ATOM 659 O O . HIS A 1 86 ? 13.93 -4.371 -3.613 1 88.06 86 HIS A O 1
ATOM 665 N N . GLU A 1 87 ? 13.328 -2.432 -4.664 1 84.75 87 GLU A N 1
ATOM 666 C CA . GLU A 1 87 ? 14.438 -2.51 -5.613 1 84.75 87 GLU A CA 1
ATOM 667 C C . GLU A 1 87 ? 15.781 -2.43 -4.902 1 84.75 87 GLU A C 1
ATOM 669 O O . GLU A 1 87 ? 16.75 -3.064 -5.32 1 84.75 87 GLU A O 1
ATOM 674 N N . TYR A 1 88 ? 15.797 -1.535 -3.904 1 82 88 TYR A N 1
ATOM 675 C CA . TYR A 1 88 ? 17 -1.42 -3.096 1 82 88 TYR A CA 1
ATOM 676 C C . TYR A 1 88 ? 17.297 -2.729 -2.373 1 82 88 TYR A C 1
ATOM 678 O O . TYR A 1 88 ? 18.453 -3.174 -2.334 1 82 88 TYR A O 1
ATOM 686 N N . PHE A 1 89 ? 16.312 -3.293 -1.889 1 80.06 89 PHE A N 1
ATOM 687 C CA . PHE A 1 89 ? 16.438 -4.539 -1.144 1 80.06 89 PHE A CA 1
ATOM 688 C C . PHE A 1 89 ? 16.922 -5.664 -2.049 1 80.06 89 PHE A C 1
ATOM 690 O O . PHE A 1 89 ? 17.812 -6.426 -1.678 1 80.06 89 PHE A O 1
ATOM 697 N N . VAL A 1 90 ? 16.375 -5.785 -3.217 1 84.56 90 VAL A N 1
ATOM 698 C CA . VAL A 1 90 ? 16.734 -6.844 -4.156 1 84.56 90 VAL A CA 1
ATOM 699 C C . VAL A 1 90 ? 18.156 -6.625 -4.66 1 84.56 90 VAL A C 1
ATOM 701 O O . VAL A 1 90 ? 18.922 -7.582 -4.832 1 84.56 90 VAL A O 1
ATOM 704 N N . SER A 1 91 ? 18.531 -5.387 -4.918 1 86.19 91 SER A N 1
ATOM 705 C CA . SER A 1 91 ? 19.875 -5.055 -5.375 1 86.19 91 SER A CA 1
ATOM 706 C C . SER A 1 91 ? 20.922 -5.43 -4.332 1 86.19 91 SER A C 1
ATOM 708 O O . SER A 1 91 ? 22.031 -5.852 -4.68 1 86.19 91 SER A O 1
ATOM 710 N N . LYS A 1 92 ? 20.562 -5.344 -3.178 1 79.56 92 LYS A N 1
ATOM 711 C CA . LYS A 1 92 ? 21.469 -5.691 -2.09 1 79.56 92 LYS A CA 1
ATOM 712 C C . LYS A 1 92 ? 21.578 -7.203 -1.924 1 79.56 92 LYS A C 1
ATOM 714 O O . LYS A 1 92 ? 22.625 -7.715 -1.51 1 79.56 92 LYS A O 1
ATOM 719 N N . THR A 1 93 ? 20.484 -7.961 -2.137 1 70.38 93 THR A N 1
ATOM 720 C CA . THR A 1 93 ? 20.469 -9.414 -1.983 1 70.38 93 THR A CA 1
ATOM 721 C C . THR A 1 93 ? 21.109 -10.094 -3.188 1 70.38 93 THR A C 1
ATOM 723 O O . THR A 1 93 ? 21.594 -11.219 -3.08 1 70.38 93 THR A O 1
ATOM 726 N N . LYS A 1 94 ? 20.922 -9.609 -4.414 1 65.62 94 LYS A N 1
ATOM 727 C CA . LYS A 1 94 ? 21.578 -10.172 -5.59 1 65.62 94 LYS A CA 1
ATOM 728 C C . LYS A 1 94 ? 23.094 -10.008 -5.508 1 65.62 94 LYS A C 1
ATOM 730 O O . LYS A 1 94 ? 23.828 -10.602 -6.301 1 65.62 94 LYS A O 1
ATOM 735 N N . LYS A 1 95 ? 23.562 -9.25 -4.73 1 55.38 95 LYS A N 1
ATOM 736 C CA . LYS A 1 95 ? 25.016 -9.289 -4.637 1 55.38 95 LYS A CA 1
ATOM 737 C C . LYS A 1 95 ? 25.469 -10.5 -3.826 1 55.38 95 LYS A C 1
ATOM 739 O O . LYS A 1 95 ? 26.484 -11.133 -4.16 1 55.38 95 LYS A O 1
ATOM 744 N N . MET B 1 1 ? 8.906 1.012 15.32 1 70.31 1 MET B N 1
ATOM 745 C CA . MET B 1 1 ? 8.5 0.988 13.922 1 70.31 1 MET B CA 1
ATOM 746 C C . MET B 1 1 ? 7.082 1.524 13.758 1 70.31 1 MET B C 1
ATOM 748 O O . MET B 1 1 ? 6.215 1.277 14.602 1 70.31 1 MET B O 1
ATOM 752 N N . SER B 1 2 ? 6.859 2.443 12.914 1 87.19 2 SER B N 1
ATOM 753 C CA . SER B 1 2 ? 5.547 3.049 12.719 1 87.19 2 SER B CA 1
ATOM 754 C C . SER B 1 2 ? 4.613 2.111 11.961 1 87.19 2 SER B C 1
ATOM 756 O O . SER B 1 2 ? 5.055 1.104 11.406 1 87.19 2 SER B O 1
ATOM 758 N N . ASP B 1 3 ? 3.273 2.416 12.008 1 93.44 3 ASP B N 1
ATOM 759 C CA . ASP B 1 3 ? 2.275 1.568 11.359 1 93.44 3 ASP B CA 1
ATOM 760 C C . ASP B 1 3 ? 2.5 1.51 9.852 1 93.44 3 ASP B C 1
ATOM 762 O O . ASP B 1 3 ? 2.436 0.436 9.25 1 93.44 3 ASP B O 1
ATOM 766 N N . VAL B 1 4 ? 2.922 2.658 9.328 1 94.06 4 VAL B N 1
ATOM 767 C CA . VAL B 1 4 ? 3.135 2.746 7.883 1 94.06 4 VAL B CA 1
ATOM 768 C C . VAL B 1 4 ? 4.383 1.957 7.496 1 94.06 4 VAL B C 1
ATOM 770 O O . VAL B 1 4 ? 4.371 1.203 6.52 1 94.06 4 VAL B O 1
ATOM 773 N N . GLN B 1 5 ? 5.438 2.039 8.211 1 93.5 5 GLN B N 1
ATOM 774 C CA . GLN B 1 5 ? 6.672 1.3 7.969 1 93.5 5 GLN B CA 1
ATOM 775 C C . GLN B 1 5 ? 6.441 -0.205 8.07 1 93.5 5 GLN B C 1
ATOM 777 O O . GLN B 1 5 ? 6.957 -0.975 7.258 1 93.5 5 GLN B O 1
ATOM 782 N N . MET B 1 6 ? 5.711 -0.532 9.125 1 93.94 6 MET B N 1
ATOM 783 C CA . MET B 1 6 ? 5.395 -1.942 9.328 1 93.94 6 MET B CA 1
ATOM 784 C C . MET B 1 6 ? 4.598 -2.496 8.156 1 93.94 6 MET B C 1
ATOM 786 O O . MET B 1 6 ? 4.855 -3.609 7.695 1 93.94 6 MET B O 1
ATOM 790 N N . ALA B 1 7 ? 3.645 -1.614 7.727 1 94.88 7 ALA B N 1
ATOM 791 C CA . ALA B 1 7 ? 2.836 -2.002 6.574 1 94.88 7 ALA B CA 1
ATOM 792 C C . ALA B 1 7 ? 3.711 -2.24 5.344 1 94.88 7 ALA B C 1
ATOM 794 O O . ALA B 1 7 ? 3.555 -3.248 4.648 1 94.88 7 ALA B O 1
ATOM 795 N N . MET B 1 8 ? 4.711 -1.392 5.121 1 93.75 8 MET B N 1
ATOM 796 C CA . MET B 1 8 ? 5.617 -1.515 3.984 1 93.75 8 MET B CA 1
ATOM 797 C C . MET B 1 8 ? 6.449 -2.789 4.086 1 93.75 8 MET B C 1
ATOM 799 O O . MET B 1 8 ? 6.633 -3.496 3.096 1 93.75 8 MET B O 1
ATOM 803 N N . THR B 1 9 ? 6.949 -3.037 5.273 1 94.06 9 THR B N 1
ATOM 804 C CA . THR B 1 9 ? 7.766 -4.223 5.516 1 94.06 9 THR B CA 1
ATOM 805 C C . THR B 1 9 ? 6.953 -5.496 5.297 1 94.06 9 THR B C 1
ATOM 807 O O . THR B 1 9 ? 7.445 -6.453 4.695 1 94.06 9 THR B O 1
ATOM 810 N N . LEU B 1 10 ? 5.707 -5.453 5.773 1 94.38 10 LEU B N 1
ATOM 811 C CA . LEU B 1 10 ? 4.812 -6.594 5.621 1 94.38 10 LEU B CA 1
ATOM 812 C C . LEU B 1 10 ? 4.551 -6.891 4.148 1 94.38 10 LEU B C 1
ATOM 814 O O . LEU B 1 10 ? 4.559 -8.055 3.734 1 94.38 10 LEU B O 1
ATOM 818 N N . LEU B 1 11 ? 4.363 -5.797 3.346 1 94.75 11 LEU B N 1
ATOM 819 C CA . LEU B 1 11 ? 4.109 -5.957 1.918 1 94.75 11 LEU B CA 1
ATOM 820 C C . LEU B 1 11 ? 5.32 -6.555 1.213 1 94.75 11 LEU B C 1
ATOM 822 O O . LEU B 1 11 ? 5.18 -7.465 0.392 1 94.75 11 LEU B O 1
ATOM 826 N N . ILE B 1 12 ? 6.543 -6.121 1.554 1 94.25 12 ILE B N 1
ATOM 827 C CA . ILE B 1 12 ? 7.781 -6.598 0.954 1 94.25 12 ILE B CA 1
ATOM 828 C C . ILE B 1 12 ? 8.008 -8.062 1.325 1 94.25 12 ILE B C 1
ATOM 830 O O . ILE B 1 12 ? 8.312 -8.891 0.461 1 94.25 12 ILE B O 1
ATOM 834 N N . THR B 1 13 ? 7.859 -8.352 2.621 1 92.94 13 THR B N 1
ATOM 835 C CA . THR B 1 13 ? 8.086 -9.703 3.111 1 92.94 13 THR B CA 1
ATOM 836 C C . THR B 1 13 ? 7.066 -10.672 2.521 1 92.94 13 THR B C 1
ATOM 838 O O . THR B 1 13 ? 7.402 -11.797 2.166 1 92.94 13 THR B O 1
ATOM 841 N N . ALA B 1 14 ? 5.758 -10.172 2.529 1 93.12 14 ALA B N 1
ATOM 842 C CA . ALA B 1 14 ? 4.699 -10.992 1.94 1 93.12 14 ALA B CA 1
ATOM 843 C C . ALA B 1 14 ? 4.992 -11.289 0.473 1 93.12 14 ALA B C 1
ATOM 845 O O . ALA B 1 14 ? 4.871 -12.438 0.032 1 93.12 14 ALA B O 1
ATOM 846 N N . PHE B 1 15 ? 5.395 -10.242 -0.274 1 93.25 15 PHE B N 1
ATOM 847 C CA . PHE B 1 15 ? 5.723 -10.383 -1.688 1 93.25 15 PHE B CA 1
ATOM 848 C C . PHE B 1 15 ? 6.859 -11.375 -1.884 1 93.25 15 PHE B C 1
ATOM 850 O O . PHE B 1 15 ? 6.773 -12.266 -2.73 1 93.25 15 PHE B O 1
ATOM 857 N N . ASN B 1 16 ? 7.891 -11.25 -1.114 1 90.75 16 ASN B N 1
ATOM 858 C CA . ASN B 1 16 ? 9.07 -12.109 -1.229 1 90.75 16 ASN B CA 1
ATOM 859 C C . ASN B 1 16 ? 8.758 -13.547 -0.819 1 90.75 16 ASN B C 1
ATOM 861 O O . ASN B 1 16 ? 9.344 -14.484 -1.355 1 90.75 16 ASN B O 1
ATOM 865 N N . LYS B 1 17 ? 7.855 -13.594 0.201 1 91.44 17 LYS B N 1
ATOM 866 C CA . LYS B 1 17 ? 7.453 -14.914 0.679 1 91.44 17 LYS B CA 1
ATOM 867 C C . LYS B 1 17 ? 6.812 -15.734 -0.439 1 91.44 17 LYS B C 1
ATOM 869 O O . LYS B 1 17 ? 7.09 -16.922 -0.58 1 91.44 17 LYS B O 1
ATOM 874 N N . TYR B 1 18 ? 5.988 -15.07 -1.211 1 91.25 18 TYR B N 1
ATOM 875 C CA . TYR B 1 18 ? 5.27 -15.75 -2.283 1 91.25 18 TYR B CA 1
ATOM 876 C C . TYR B 1 18 ? 6.055 -15.688 -3.588 1 91.25 18 TYR B C 1
ATOM 878 O O . TYR B 1 18 ? 6.02 -16.625 -4.387 1 91.25 18 TYR B O 1
ATOM 886 N N . SER B 1 19 ? 6.785 -14.609 -3.941 1 89.75 19 SER B N 1
ATOM 887 C CA . SER B 1 19 ? 7.574 -14.438 -5.156 1 89.75 19 SER B CA 1
ATOM 888 C C . SER B 1 19 ? 8.812 -15.32 -5.145 1 89.75 19 SER B C 1
ATOM 890 O O . SER B 1 19 ? 9.328 -15.695 -6.199 1 89.75 19 SER B O 1
ATOM 892 N N . GLY B 1 20 ? 9.32 -15.609 -3.955 1 82.5 20 GLY B N 1
ATOM 893 C CA . GLY B 1 20 ? 10.531 -16.406 -3.816 1 82.5 20 GLY B CA 1
ATOM 894 C C . GLY B 1 20 ? 10.281 -17.891 -3.902 1 82.5 20 GLY B C 1
ATOM 895 O O . GLY B 1 20 ? 11.203 -18.703 -3.721 1 82.5 20 GLY B O 1
ATOM 896 N N . LYS B 1 21 ? 8.914 -18.156 -4.164 1 81.38 21 LYS B N 1
ATOM 897 C CA . LYS B 1 21 ? 8.578 -19.578 -4.191 1 81.38 21 LYS B CA 1
ATOM 898 C C . LYS B 1 21 ? 9.094 -20.234 -5.461 1 81.38 21 LYS B C 1
ATOM 900 O O . LYS B 1 21 ? 9.664 -21.328 -5.406 1 81.38 21 LYS B O 1
ATOM 905 N N . GLU B 1 22 ? 8.734 -19.531 -6.594 1 71.56 22 GLU B N 1
ATOM 906 C CA . GLU B 1 22 ? 9.141 -20.094 -7.879 1 71.56 22 GLU B CA 1
ATOM 907 C C . GLU B 1 22 ? 10.016 -19.125 -8.656 1 71.56 22 GLU B C 1
ATOM 909 O O . GLU B 1 22 ? 9.711 -17.922 -8.727 1 71.56 22 GLU B O 1
ATOM 914 N N . GLY B 1 23 ? 10.977 -19.516 -9.375 1 63.94 23 GLY B N 1
ATOM 915 C CA . GLY B 1 23 ? 11.602 -18.766 -10.445 1 63.94 23 GLY B CA 1
ATOM 916 C C . GLY B 1 23 ? 12.539 -17.672 -9.938 1 63.94 23 GLY B C 1
ATOM 917 O O . GLY B 1 23 ? 13.32 -17.906 -9.023 1 63.94 23 GLY B O 1
ATOM 918 N N . ASP B 1 24 ? 12.312 -16.25 -10.469 1 66.44 24 ASP B N 1
ATOM 919 C CA . ASP B 1 24 ? 13.203 -15.102 -10.406 1 66.44 24 ASP B CA 1
ATOM 920 C C . ASP B 1 24 ? 13.086 -14.383 -9.062 1 66.44 24 ASP B C 1
ATOM 922 O O . ASP B 1 24 ? 14.023 -13.703 -8.633 1 66.44 24 ASP B O 1
ATOM 926 N N . GLY B 1 25 ? 12.125 -14.797 -8.18 1 78.38 25 GLY B N 1
ATOM 927 C CA . GLY B 1 25 ? 11.984 -14.234 -6.848 1 78.38 25 GLY B CA 1
ATOM 928 C C . GLY B 1 25 ? 11.734 -12.734 -6.855 1 78.38 25 GLY B C 1
ATOM 929 O O . GLY B 1 25 ? 11.688 -12.102 -5.801 1 78.38 25 GLY B O 1
ATOM 930 N N . LEU B 1 26 ? 11.75 -12.172 -8.133 1 82.81 26 LEU B N 1
ATOM 931 C CA . LEU B 1 26 ? 11.602 -10.727 -8.242 1 82.81 26 LEU B CA 1
ATOM 932 C C . LEU B 1 26 ? 10.203 -10.359 -8.742 1 82.81 26 LEU B C 1
ATOM 934 O O . LEU B 1 26 ? 9.773 -9.211 -8.609 1 82.81 26 LEU B O 1
ATOM 938 N N . THR B 1 27 ? 9.562 -11.359 -9.305 1 90.31 27 THR B N 1
ATOM 939 C CA . THR B 1 27 ? 8.219 -11.141 -9.828 1 90.31 27 THR B CA 1
ATOM 940 C C . THR B 1 27 ? 7.277 -12.258 -9.391 1 90.31 27 THR B C 1
ATOM 942 O O . THR B 1 27 ? 7.723 -13.312 -8.953 1 90.31 27 THR B O 1
ATOM 945 N N . LEU B 1 28 ? 5.918 -11.945 -9.32 1 92.12 28 LEU B N 1
ATOM 946 C CA . LEU B 1 28 ? 4.895 -12.914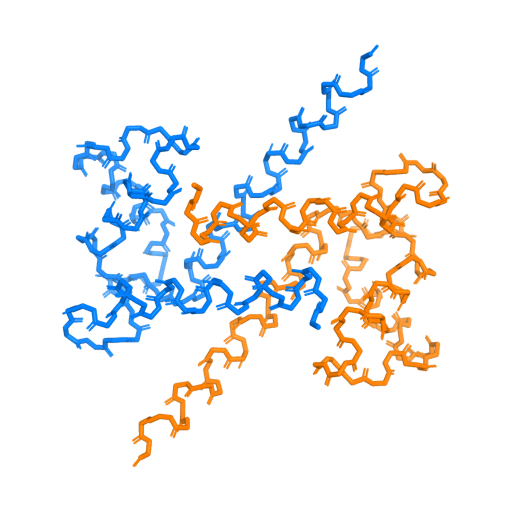 -8.945 1 92.12 28 LEU B CA 1
ATOM 947 C C . LEU B 1 28 ? 4.219 -13.492 -10.188 1 92.12 28 LEU B C 1
ATOM 949 O O . LEU B 1 28 ? 3.803 -12.75 -11.078 1 92.12 28 LEU B O 1
ATOM 953 N N . SER B 1 29 ? 4.316 -14.836 -10.258 1 92.5 29 SER B N 1
ATOM 954 C CA . SER B 1 29 ? 3.594 -15.492 -11.344 1 92.5 29 SER B CA 1
ATOM 955 C C . SER B 1 29 ? 2.107 -15.609 -11.023 1 92.5 29 SER B C 1
ATOM 957 O O . SER B 1 29 ? 1.683 -15.32 -9.898 1 92.5 29 SER B O 1
ATOM 959 N N . LYS B 1 30 ? 1.368 -16.047 -12.023 1 91.81 30 LYS B N 1
ATOM 960 C CA . LYS B 1 30 ? -0.072 -16.203 -11.852 1 91.81 30 LYS B CA 1
ATOM 961 C C . LYS B 1 30 ? -0.387 -17.125 -10.68 1 91.81 30 LYS B C 1
ATOM 963 O O . LYS B 1 30 ? -1.277 -16.828 -9.875 1 91.81 30 LYS B O 1
ATOM 968 N N . ALA B 1 31 ? 0.415 -18.188 -10.57 1 91.5 31 ALA B N 1
ATOM 969 C CA . ALA B 1 31 ? 0.208 -19.172 -9.5 1 91.5 31 ALA B CA 1
ATOM 970 C C . ALA B 1 31 ? 0.53 -18.562 -8.141 1 91.5 31 ALA B C 1
ATOM 972 O O . ALA B 1 31 ? -0.213 -18.766 -7.172 1 91.5 31 ALA B O 1
ATOM 973 N N . GLU B 1 32 ? 1.636 -17.781 -8.062 1 94.06 32 GLU B N 1
ATOM 974 C CA . GLU B 1 32 ? 2.064 -17.156 -6.82 1 94.06 32 GLU B CA 1
ATOM 975 C C . GLU B 1 32 ? 1.086 -16.078 -6.387 1 94.06 32 GLU B C 1
ATOM 977 O O . GLU B 1 32 ? 0.782 -15.938 -5.199 1 94.06 32 GLU B O 1
ATOM 982 N N . LEU B 1 33 ? 0.649 -15.312 -7.43 1 92.12 33 LEU B N 1
ATOM 983 C CA . LEU B 1 33 ? -0.334 -14.273 -7.141 1 92.12 33 LEU B CA 1
ATOM 984 C C . LEU B 1 33 ? -1.619 -14.883 -6.586 1 92.12 33 LEU B C 1
ATOM 986 O O . LEU B 1 33 ? -2.18 -14.375 -5.613 1 92.12 33 LEU B O 1
ATOM 990 N N . LYS B 1 34 ? -2.035 -15.984 -7.191 1 92.25 34 LYS B N 1
ATOM 991 C CA . LYS B 1 34 ? -3.236 -16.688 -6.75 1 92.25 34 LYS B CA 1
ATOM 992 C C . LYS B 1 34 ? -3.104 -17.141 -5.301 1 92.25 34 LYS B C 1
ATOM 994 O O . LYS B 1 34 ? -4.023 -16.969 -4.5 1 92.25 34 LYS B O 1
ATOM 999 N N . ASP B 1 35 ? -1.983 -17.719 -4.977 1 91.25 35 ASP B N 1
ATOM 1000 C CA . ASP B 1 35 ? -1.717 -18.188 -3.623 1 91.25 35 ASP B CA 1
ATOM 1001 C C . ASP B 1 35 ? -1.766 -17.047 -2.615 1 91.25 35 ASP B C 1
ATOM 1003 O O . ASP B 1 35 ? -2.377 -17.172 -1.552 1 91.25 35 ASP B O 1
ATOM 1007 N N . LEU B 1 36 ? -1.071 -15.93 -3.031 1 90.69 36 LEU B N 1
ATOM 1008 C CA . LEU B 1 36 ? -1.038 -14.75 -2.182 1 90.69 36 LEU B CA 1
ATOM 1009 C C . LEU B 1 36 ? -2.441 -14.188 -1.978 1 90.69 36 LEU B C 1
ATOM 1011 O O . LEU B 1 36 ? -2.855 -13.93 -0.844 1 90.69 36 LEU B O 1
ATOM 1015 N N . LEU B 1 37 ? -3.223 -14.07 -3.086 1 90.06 37 LEU B N 1
ATOM 1016 C CA . LEU B 1 37 ? -4.574 -13.523 -3.02 1 90.06 37 LEU B CA 1
ATOM 1017 C C . LEU B 1 37 ? -5.504 -14.461 -2.264 1 90.06 37 LEU B C 1
ATOM 1019 O O . LEU B 1 37 ? -6.277 -14.023 -1.408 1 90.06 37 LEU B O 1
ATOM 1023 N N . GLU B 1 38 ? -5.426 -15.781 -2.553 1 89.19 38 GLU B N 1
ATOM 1024 C CA . GLU B 1 38 ? -6.289 -16.781 -1.937 1 89.19 38 GLU B CA 1
ATOM 1025 C C . GLU B 1 38 ? -6.02 -16.906 -0.439 1 89.19 38 GLU B C 1
ATOM 1027 O O . GLU B 1 38 ? -6.945 -17.078 0.353 1 89.19 38 GLU B O 1
ATOM 1032 N N . ASN B 1 39 ? -4.711 -16.75 -0.118 1 88.94 39 ASN B N 1
ATOM 1033 C CA . ASN B 1 39 ? -4.316 -16.922 1.276 1 88.94 39 ASN B CA 1
ATOM 1034 C C . ASN B 1 39 ? -4.383 -15.602 2.045 1 88.94 39 ASN B C 1
ATOM 1036 O O . ASN B 1 39 ? -4.699 -15.594 3.236 1 88.94 39 ASN B O 1
ATOM 1040 N N . GLU B 1 40 ? -4.094 -14.5 1.42 1 88.44 40 GLU B N 1
ATOM 1041 C CA . GLU B 1 40 ? -3.969 -13.211 2.094 1 88.44 40 GLU B CA 1
ATOM 1042 C C . GLU B 1 40 ? -5.199 -12.344 1.856 1 88.44 40 GLU B C 1
ATOM 1044 O O . GLU B 1 40 ? -5.699 -11.703 2.783 1 88.44 40 GLU B O 1
ATOM 1049 N N . LEU B 1 41 ? -5.625 -12.203 0.691 1 84.62 41 LEU B N 1
ATOM 1050 C CA . LEU B 1 41 ? -6.699 -11.289 0.322 1 84.62 41 LEU B CA 1
ATOM 1051 C C . LEU B 1 41 ? -7.922 -12.055 -0.172 1 84.62 41 LEU B C 1
ATOM 1053 O O . LEU B 1 41 ? -8.883 -11.453 -0.654 1 84.62 41 LEU B O 1
ATOM 1057 N N . GLY B 1 42 ? -7.914 -13.32 -0.232 1 85.06 42 GLY B N 1
ATOM 1058 C CA . GLY B 1 42 ? -9.023 -14.125 -0.726 1 85.06 42 GLY B CA 1
ATOM 1059 C C . GLY B 1 42 ? -10.367 -13.695 -0.17 1 85.06 42 GLY B C 1
ATOM 1060 O O . GLY B 1 42 ? -11.367 -13.703 -0.884 1 85.06 42 GLY B O 1
ATOM 1061 N N . GLU B 1 43 ? -10.406 -13.195 1.052 1 76.88 43 GLU B N 1
ATOM 1062 C CA . GLU B 1 43 ? -11.656 -12.797 1.685 1 76.88 43 GLU B CA 1
ATOM 1063 C C . GLU B 1 43 ? -12.094 -11.414 1.208 1 76.88 43 GLU B C 1
ATOM 1065 O O . GLU B 1 43 ? -13.297 -11.125 1.137 1 76.88 43 GLU B O 1
ATOM 1070 N N . LEU B 1 44 ? -11.047 -10.562 0.884 1 76.31 44 LEU B N 1
ATOM 1071 C CA . LEU B 1 44 ? -11.305 -9.18 0.477 1 76.31 44 LEU B CA 1
ATOM 1072 C C . LEU B 1 44 ? -11.711 -9.117 -0.992 1 76.31 44 LEU B C 1
ATOM 1074 O O . LEU B 1 44 ? -12.703 -8.469 -1.338 1 76.31 44 LEU B O 1
ATOM 1078 N N . LEU B 1 45 ? -10.789 -9.695 -1.822 1 69.12 45 LEU B N 1
ATOM 1079 C CA . LEU B 1 45 ? -11.047 -9.664 -3.258 1 69.12 45 LEU B CA 1
ATOM 1080 C C . LEU B 1 45 ? -12.062 -10.734 -3.652 1 69.12 45 LEU B C 1
ATOM 1082 O O . LEU B 1 45 ? -12.828 -10.547 -4.598 1 69.12 45 LEU B O 1
ATOM 1086 N N . GLY B 1 46 ? -12.438 -11.562 -2.84 1 68.56 46 GLY B N 1
ATOM 1087 C CA . GLY B 1 46 ? -13.383 -12.625 -3.15 1 68.56 46 GLY B CA 1
ATOM 1088 C C . GLY B 1 46 ? -12.711 -13.883 -3.676 1 68.56 46 GLY B C 1
ATOM 1089 O O . GLY B 1 46 ? -11.508 -14.07 -3.506 1 68.56 46 GLY B O 1
ATOM 1090 N N . LYS B 1 47 ? -13.359 -14.594 -4.77 1 64.5 47 LYS B N 1
ATOM 1091 C CA . LYS B 1 47 ? -13.117 -15.977 -5.168 1 64.5 47 LYS B CA 1
ATOM 1092 C C . LYS B 1 47 ? -11.891 -16.078 -6.07 1 64.5 47 LYS B C 1
ATOM 1094 O O . LYS B 1 47 ? -12.023 -16.141 -7.297 1 64.5 47 LYS B O 1
ATOM 1099 N N . ALA B 1 48 ? -10.836 -15.516 -5.758 1 65.06 48 ALA B N 1
ATOM 1100 C CA . ALA B 1 48 ? -9.633 -15.859 -6.508 1 65.06 48 ALA B CA 1
ATOM 1101 C C . ALA B 1 48 ? -9.484 -17.375 -6.652 1 65.06 48 ALA B C 1
ATOM 1103 O O . ALA B 1 48 ? -8.43 -17.859 -7.074 1 65.06 48 ALA B O 1
ATOM 1104 N N . ASN B 1 49 ? -10.57 -17.953 -6.215 1 77.12 49 ASN B N 1
ATOM 1105 C CA . ASN B 1 49 ? -10.508 -19.422 -6.309 1 77.12 49 ASN B CA 1
ATOM 1106 C C . ASN B 1 49 ? -10.781 -19.891 -7.73 1 77.12 49 ASN B C 1
ATOM 1108 O O . ASN B 1 49 ? -10.57 -21.062 -8.047 1 77.12 49 ASN B O 1
ATOM 1112 N N . ASP B 1 50 ? -11.156 -18.969 -8.453 1 83.31 50 ASP B N 1
ATOM 1113 C CA . ASP B 1 50 ? -11.391 -19.281 -9.852 1 83.31 50 ASP B CA 1
ATOM 1114 C C . ASP B 1 50 ? -10.211 -18.844 -10.719 1 83.31 50 ASP B C 1
ATOM 1116 O O . ASP B 1 50 ? -9.82 -17.672 -10.695 1 83.31 50 ASP B O 1
ATOM 1120 N N . LYS B 1 51 ? -9.727 -19.938 -11.367 1 86.62 51 LYS B N 1
ATOM 1121 C CA . LYS B 1 51 ? -8.594 -19.656 -12.25 1 86.62 51 LYS B CA 1
ATOM 1122 C C . LYS B 1 51 ? -8.93 -18.547 -13.234 1 86.62 51 LYS B C 1
ATOM 1124 O O . LYS B 1 51 ? -8.094 -17.688 -13.508 1 86.62 51 LYS B O 1
ATOM 1129 N N . ALA B 1 52 ? -10.156 -18.594 -13.695 1 89.69 52 ALA B N 1
ATOM 1130 C CA . ALA B 1 52 ? -10.602 -17.578 -14.641 1 89.69 52 ALA B CA 1
ATOM 1131 C C . ALA B 1 52 ? -10.586 -16.188 -14 1 89.69 52 ALA B C 1
ATOM 1133 O O . ALA B 1 52 ? -10.164 -15.211 -14.625 1 89.69 52 ALA B O 1
ATOM 1134 N N . ALA B 1 53 ? -11.047 -16.141 -12.758 1 85.75 53 ALA B N 1
ATOM 1135 C CA . ALA B 1 53 ? -11.031 -14.891 -12.008 1 85.75 53 ALA B CA 1
ATOM 1136 C C . ALA B 1 53 ? -9.602 -14.43 -11.727 1 85.75 53 ALA B C 1
ATOM 1138 O O . ALA B 1 53 ? -9.289 -13.25 -11.867 1 85.75 53 ALA B O 1
ATOM 1139 N N . LEU B 1 54 ? -8.82 -15.32 -11.383 1 89.44 54 LEU B N 1
ATOM 1140 C CA . LEU B 1 54 ? -7.41 -15.039 -11.117 1 89.44 54 LEU B CA 1
ATOM 1141 C C . LEU B 1 54 ? -6.719 -14.508 -12.367 1 89.44 54 LEU B C 1
ATOM 1143 O O . LEU B 1 54 ? -5.965 -13.531 -12.297 1 89.44 54 LEU B O 1
ATOM 1147 N N . ASP B 1 55 ? -7.059 -15.195 -13.547 1 91.56 55 ASP B N 1
ATOM 1148 C CA . ASP B 1 55 ? -6.484 -14.766 -14.82 1 91.56 55 ASP B CA 1
ATOM 1149 C C . ASP B 1 55 ? -6.875 -13.328 -15.141 1 91.56 55 ASP B C 1
ATOM 1151 O O . ASP B 1 55 ? -6.062 -12.555 -15.656 1 91.56 55 ASP B O 1
ATOM 1155 N N . ARG B 1 56 ? -8 -12.969 -14.773 1 91.88 56 ARG B N 1
ATOM 1156 C CA . ARG B 1 56 ? -8.492 -11.617 -15.023 1 91.88 56 ARG B CA 1
ATOM 1157 C C . ARG B 1 56 ? -7.758 -10.594 -14.164 1 91.88 56 ARG B C 1
ATOM 1159 O O . ARG B 1 56 ? -7.316 -9.555 -14.664 1 91.88 56 ARG B O 1
ATOM 1166 N N . ILE B 1 57 ? -7.691 -10.945 -12.906 1 90.25 57 ILE B N 1
ATOM 1167 C CA . ILE B 1 57 ? -6.996 -10.07 -11.961 1 90.25 57 ILE B CA 1
ATOM 1168 C C . ILE B 1 57 ? -5.531 -9.938 -12.375 1 90.25 57 ILE B C 1
ATOM 1170 O O . ILE B 1 57 ? -4.984 -8.836 -12.383 1 90.25 57 ILE B O 1
ATOM 1174 N N . PHE B 1 58 ? -4.977 -11.133 -12.781 1 91.19 58 PHE B N 1
ATOM 1175 C CA . PHE B 1 58 ? -3.584 -11.172 -13.203 1 91.19 58 PHE B CA 1
ATOM 1176 C C . PHE B 1 58 ? -3.371 -10.328 -14.453 1 91.19 58 PHE B C 1
ATOM 1178 O O . PHE B 1 58 ? -2.408 -9.562 -14.539 1 91.19 58 PHE B O 1
ATOM 1185 N N . LYS B 1 59 ? -4.254 -10.469 -15.367 1 92.12 59 LYS B N 1
ATOM 1186 C CA . LYS B 1 59 ? -4.172 -9.734 -16.625 1 92.12 59 LYS B CA 1
ATOM 1187 C C . LYS B 1 59 ? -4.332 -8.234 -16.406 1 92.12 59 LYS B C 1
ATOM 1189 O O . LYS B 1 59 ? -3.662 -7.43 -17.062 1 92.12 59 LYS B O 1
ATOM 1194 N N . ASP B 1 60 ? -5.164 -7.953 -15.398 1 90.31 60 ASP B N 1
ATOM 1195 C CA . ASP B 1 60 ? -5.383 -6.551 -15.07 1 90.31 60 ASP B CA 1
ATOM 1196 C C . ASP B 1 60 ? -4.133 -5.934 -14.445 1 90.31 60 ASP B C 1
ATOM 1198 O O . ASP B 1 60 ? -3.805 -4.777 -14.719 1 90.31 60 ASP B O 1
ATOM 1202 N N . LEU B 1 61 ? -3.48 -6.812 -13.633 1 89.44 61 LEU B N 1
ATOM 1203 C CA . LEU B 1 61 ? -2.277 -6.359 -12.945 1 89.44 61 LEU B CA 1
ATOM 1204 C C . LEU B 1 61 ? -1.067 -6.422 -13.875 1 89.44 61 LEU B C 1
ATOM 1206 O O . LEU B 1 61 ? -0.179 -5.57 -13.797 1 89.44 61 LEU B O 1
ATOM 1210 N N . ASP B 1 62 ? -1.017 -7.562 -14.797 1 91.5 62 ASP B N 1
ATOM 1211 C CA . ASP B 1 62 ? 0.073 -7.766 -15.742 1 91.5 62 ASP B CA 1
ATOM 1212 C C . ASP B 1 62 ? 0.026 -6.73 -16.875 1 91.5 62 ASP B C 1
ATOM 1214 O O . ASP B 1 62 ? -0.022 -7.09 -18.047 1 91.5 62 ASP B O 1
ATOM 1218 N N . VAL B 1 63 ? -0.02 -5.457 -16.422 1 85 63 VAL B N 1
ATOM 1219 C CA . VAL B 1 63 ? -0.104 -4.371 -17.391 1 85 63 VAL B CA 1
ATOM 1220 C C . VAL B 1 63 ? 1.207 -4.273 -18.172 1 85 63 VAL B C 1
ATOM 1222 O O . VAL B 1 63 ? 1.213 -3.891 -19.344 1 85 63 VAL B O 1
ATOM 1225 N N . ASN B 1 64 ? 2.363 -4.699 -17.5 1 80.81 64 ASN B N 1
ATOM 1226 C CA . ASN B 1 64 ? 3.678 -4.613 -18.125 1 80.81 64 ASN B CA 1
ATOM 1227 C C . ASN B 1 64 ? 3.912 -5.77 -19.094 1 80.81 64 ASN B C 1
ATOM 1229 O O . ASN B 1 64 ? 4.957 -5.844 -19.734 1 80.81 64 ASN B O 1
ATOM 1233 N N . LYS B 1 65 ? 2.955 -6.727 -19.297 1 85.75 65 LYS B N 1
ATOM 1234 C CA . LYS B 1 65 ? 2.992 -7.828 -20.25 1 85.75 65 LYS B CA 1
ATOM 1235 C C . LYS B 1 65 ? 4.23 -8.695 -20.031 1 85.75 65 LYS B C 1
ATOM 1237 O O . LYS B 1 65 ? 4.891 -9.086 -21 1 85.75 65 LYS B O 1
ATOM 1242 N N . ASP B 1 66 ? 4.699 -8.938 -18.922 1 86.25 66 ASP B N 1
ATOM 1243 C CA . ASP B 1 66 ? 5.828 -9.805 -18.609 1 86.25 66 ASP B CA 1
ATOM 1244 C C . ASP B 1 66 ? 5.352 -11.172 -18.125 1 86.25 66 ASP B C 1
ATOM 1246 O O . ASP B 1 66 ? 6.16 -12.07 -17.891 1 86.25 66 ASP B O 1
ATOM 1250 N N . ASN B 1 67 ? 4.012 -11.328 -18.266 1 90 67 ASN B N 1
ATOM 1251 C CA . ASN B 1 67 ? 3.402 -12.562 -17.781 1 90 67 ASN B CA 1
ATOM 1252 C C . ASN B 1 67 ? 3.762 -12.844 -16.328 1 90 67 ASN B C 1
ATOM 1254 O O . ASN B 1 67 ? 3.924 -14 -15.938 1 90 67 ASN B O 1
ATOM 1258 N N . SER B 1 68 ? 4.066 -11.805 -15.57 1 90.94 68 SER B N 1
ATOM 1259 C CA . SER B 1 68 ? 4.391 -11.859 -14.148 1 90.94 68 SER B CA 1
ATOM 1260 C C . SER B 1 68 ? 4.004 -10.562 -13.445 1 90.94 68 SER B C 1
ATOM 1262 O O . SER B 1 68 ? 3.855 -9.523 -14.094 1 90.94 68 SER B O 1
ATOM 1264 N N . VAL B 1 69 ? 3.75 -10.641 -12.258 1 93.19 69 VAL B N 1
ATOM 1265 C CA . VAL B 1 69 ? 3.387 -9.469 -11.469 1 93.19 69 VAL B CA 1
ATOM 1266 C C . VAL B 1 69 ? 4.594 -8.992 -10.656 1 93.19 69 VAL B C 1
ATOM 1268 O O . VAL B 1 69 ? 5.117 -9.734 -9.828 1 93.19 69 VAL B O 1
ATOM 1271 N N . ASP B 1 70 ? 5.16 -7.824 -11.078 1 91.31 70 ASP B N 1
ATOM 1272 C CA . ASP B 1 70 ? 6.281 -7.266 -10.328 1 91.31 70 ASP B CA 1
ATOM 1273 C C . ASP B 1 70 ? 5.812 -6.68 -9 1 91.31 70 ASP B C 1
ATOM 1275 O O . ASP B 1 70 ? 4.609 -6.578 -8.75 1 91.31 70 ASP B O 1
ATOM 1279 N N . PHE B 1 71 ? 6.734 -6.328 -8.148 1 93.06 71 PHE B N 1
ATOM 1280 C CA . PHE B 1 71 ? 6.434 -5.805 -6.824 1 93.06 71 PHE B CA 1
ATOM 1281 C C . PHE B 1 71 ? 5.559 -4.562 -6.918 1 93.06 71 PHE B C 1
ATOM 1283 O O . PHE B 1 71 ? 4.617 -4.398 -6.141 1 93.06 71 PHE B O 1
ATOM 1290 N N . LYS B 1 72 ? 5.883 -3.859 -7.949 1 91.19 72 LYS B N 1
ATOM 1291 C CA . LYS B 1 72 ? 5.156 -2.609 -8.148 1 91.19 72 LYS B CA 1
ATOM 1292 C C . LYS B 1 72 ? 3.68 -2.873 -8.438 1 91.19 72 LYS B C 1
ATOM 1294 O O . LYS B 1 72 ? 2.805 -2.197 -7.891 1 91.19 72 LYS B O 1
ATOM 1299 N N . GLU B 1 73 ? 3.396 -3.838 -9.273 1 94.38 73 GLU B N 1
ATOM 1300 C CA . GLU B 1 73 ? 2.021 -4.168 -9.633 1 94.38 73 GLU B CA 1
ATOM 1301 C C . GLU B 1 73 ? 1.258 -4.734 -8.438 1 94.38 73 GLU B C 1
ATOM 1303 O O . GLU B 1 73 ? 0.082 -4.418 -8.242 1 94.38 73 GLU B O 1
ATOM 1308 N N . PHE B 1 74 ? 2.039 -5.516 -7.684 1 93.69 74 PHE B N 1
ATOM 1309 C CA . PHE B 1 74 ? 1.441 -6.09 -6.48 1 93.69 74 PHE B CA 1
ATOM 1310 C C . PHE B 1 74 ? 1.071 -4.996 -5.488 1 93.69 74 PHE B C 1
ATOM 1312 O O . PHE B 1 74 ? -0.054 -4.961 -4.984 1 93.69 74 PHE B O 1
ATOM 1319 N N . VAL B 1 75 ? 1.984 -4.105 -5.25 1 94.06 75 VAL B N 1
ATOM 1320 C CA . VAL B 1 75 ? 1.773 -3.029 -4.289 1 94.06 75 VAL B CA 1
ATOM 1321 C C . VAL B 1 75 ? 0.668 -2.1 -4.789 1 94.06 75 VAL B C 1
ATOM 1323 O O . VAL B 1 75 ? -0.129 -1.593 -3.996 1 94.06 75 VAL B O 1
ATOM 1326 N N . THR B 1 76 ? 0.638 -1.901 -6.117 1 91 76 THR B N 1
ATOM 1327 C CA . THR B 1 76 ? -0.387 -1.051 -6.715 1 91 76 THR B CA 1
ATOM 1328 C C . THR B 1 76 ? -1.774 -1.652 -6.512 1 91 76 THR B C 1
ATOM 1330 O O . THR B 1 76 ? -2.75 -0.924 -6.309 1 91 76 THR B O 1
ATOM 1333 N N . LEU B 1 77 ? -1.845 -3.008 -6.594 1 90.69 77 LEU B N 1
ATOM 1334 C CA . LEU B 1 77 ? -3.107 -3.693 -6.344 1 90.69 77 LEU B CA 1
ATOM 1335 C C . LEU B 1 77 ? -3.584 -3.453 -4.914 1 90.69 77 LEU B C 1
ATOM 1337 O O . LEU B 1 77 ? -4.734 -3.068 -4.695 1 90.69 77 LEU B O 1
ATOM 1341 N N . VAL B 1 78 ? -2.635 -3.705 -3.924 1 93.56 78 VAL B N 1
ATOM 1342 C CA . VAL B 1 78 ? -2.955 -3.527 -2.512 1 93.56 78 VAL B CA 1
ATOM 1343 C C . VAL B 1 78 ? -3.393 -2.086 -2.258 1 93.56 78 VAL B C 1
ATOM 1345 O O . VAL B 1 78 ? -4.32 -1.839 -1.485 1 93.56 78 VAL B O 1
ATOM 1348 N N . CYS B 1 79 ? -2.799 -1.056 -2.979 1 91.81 79 CYS B N 1
ATOM 1349 C CA . CYS B 1 79 ? -3.131 0.358 -2.842 1 91.81 79 CYS B CA 1
ATOM 1350 C C . CYS B 1 79 ? -4.547 0.635 -3.332 1 91.81 79 CYS B C 1
ATOM 1352 O O . CYS B 1 79 ? -5.301 1.367 -2.688 1 91.81 79 CYS B O 1
ATOM 1354 N N . CYS B 1 80 ? -4.898 0.017 -4.477 1 89.25 80 CYS B N 1
ATOM 1355 C CA . CYS B 1 80 ? -6.23 0.204 -5.043 1 89.25 80 CYS B CA 1
ATOM 1356 C C . CYS B 1 80 ? -7.301 -0.355 -4.113 1 89.25 80 CYS B C 1
ATOM 1358 O O . CYS B 1 80 ? -8.328 0.286 -3.885 1 89.25 80 CYS B O 1
ATOM 1360 N N . LEU B 1 81 ? -6.953 -1.523 -3.533 1 88.88 81 LEU B N 1
ATOM 1361 C CA . LEU B 1 81 ? -7.895 -2.164 -2.623 1 88.88 81 LEU B CA 1
ATOM 1362 C C . LEU B 1 81 ? -8.07 -1.339 -1.354 1 88.88 81 LEU B C 1
ATOM 1364 O O . LEU B 1 81 ? -9.195 -1.171 -0.872 1 88.88 81 LEU B O 1
ATOM 1368 N N . THR B 1 82 ? -6.891 -0.863 -0.775 1 93.25 82 THR B N 1
ATOM 1369 C CA . THR B 1 82 ? -6.922 -0.082 0.457 1 93.25 82 THR B CA 1
ATOM 1370 C C . THR B 1 82 ? -7.77 1.175 0.278 1 93.25 82 THR B C 1
ATOM 1372 O O . THR B 1 82 ? -8.547 1.535 1.163 1 93.25 82 THR B O 1
ATOM 1375 N N . GLN B 1 83 ? -7.586 1.831 -0.865 1 90.56 83 GLN B N 1
ATOM 1376 C CA . GLN B 1 83 ? -8.367 3.031 -1.15 1 90.56 83 GLN B CA 1
ATOM 1377 C C . GLN B 1 83 ? -9.859 2.711 -1.227 1 90.56 83 GLN B C 1
ATOM 1379 O O . GLN B 1 83 ? -10.688 3.482 -0.741 1 90.56 83 GLN B O 1
ATOM 1384 N N . MET B 1 84 ? -10.242 1.614 -1.854 1 86.5 84 MET B N 1
ATOM 1385 C CA . MET B 1 84 ? -11.633 1.201 -2.018 1 86.5 84 MET B CA 1
ATOM 1386 C C . MET B 1 84 ? -12.258 0.85 -0.672 1 86.5 84 MET B C 1
ATOM 1388 O O . MET B 1 84 ? -13.422 1.152 -0.429 1 86.5 84 MET B O 1
ATOM 1392 N N . CYS B 1 85 ? -11.445 0.21 0.148 1 84.25 85 CYS B N 1
ATOM 1393 C CA . CYS B 1 85 ? -11.938 -0.157 1.47 1 84.25 85 CYS B CA 1
ATOM 1394 C C . CYS B 1 85 ? -12.07 1.071 2.361 1 84.25 85 CYS B C 1
ATOM 1396 O O . CYS B 1 85 ? -13 1.162 3.164 1 84.25 85 CYS B O 1
ATOM 1398 N N . HIS B 1 86 ? -11.156 2.002 2.217 1 88.31 86 HIS B N 1
ATOM 1399 C CA . HIS B 1 86 ? -11.195 3.207 3.037 1 88.31 86 HIS B CA 1
ATOM 1400 C C . HIS B 1 86 ? -12.477 3.998 2.789 1 88.31 86 HIS B C 1
ATOM 1402 O O . HIS B 1 86 ? -13.102 4.484 3.732 1 88.31 86 HIS B O 1
ATOM 1408 N N . GLU B 1 87 ? -12.859 4.16 1.479 1 85 87 GLU B N 1
ATOM 1409 C CA . GLU B 1 87 ? -14.102 4.863 1.161 1 85 87 GLU B CA 1
ATOM 1410 C C . GLU B 1 87 ? -15.312 4.156 1.764 1 85 87 GLU B C 1
ATOM 1412 O O . GLU B 1 87 ? -16.281 4.805 2.17 1 85 87 GLU B O 1
ATOM 1417 N N . TYR B 1 88 ? -15.227 2.818 1.679 1 82.12 88 TYR B N 1
ATOM 1418 C CA . TYR B 1 88 ? -16.281 2.029 2.289 1 82.12 88 TYR B CA 1
ATOM 1419 C C . TYR B 1 88 ? -16.344 2.258 3.795 1 82.12 88 TYR B C 1
ATOM 1421 O O . TYR B 1 88 ? -17.422 2.418 4.367 1 82.12 88 TYR B O 1
ATOM 1429 N N . PHE B 1 89 ? -15.234 2.312 4.34 1 80.38 89 PHE B N 1
ATOM 1430 C CA . PHE B 1 89 ? -15.117 2.498 5.781 1 80.38 89 PHE B CA 1
ATOM 1431 C C . PHE B 1 89 ? -15.648 3.865 6.195 1 80.38 89 PHE B C 1
ATOM 1433 O O . PHE B 1 89 ? -16.391 3.979 7.168 1 80.38 89 PHE B O 1
ATOM 1440 N N . VAL B 1 90 ? -15.297 4.895 5.492 1 84.56 90 VAL B N 1
ATOM 1441 C CA . VAL B 1 90 ? -15.711 6.254 5.812 1 84.56 90 VAL B CA 1
ATOM 1442 C C . VAL B 1 90 ? -17.219 6.406 5.582 1 84.56 90 VAL B C 1
ATOM 1444 O O . VAL B 1 90 ? -17.906 7.082 6.352 1 84.56 90 VAL B O 1
ATOM 1447 N N . SER B 1 91 ? -17.734 5.816 4.52 1 86.06 91 SER B N 1
ATOM 1448 C CA . SER B 1 91 ? -19.172 5.871 4.215 1 86.06 91 SER B CA 1
AT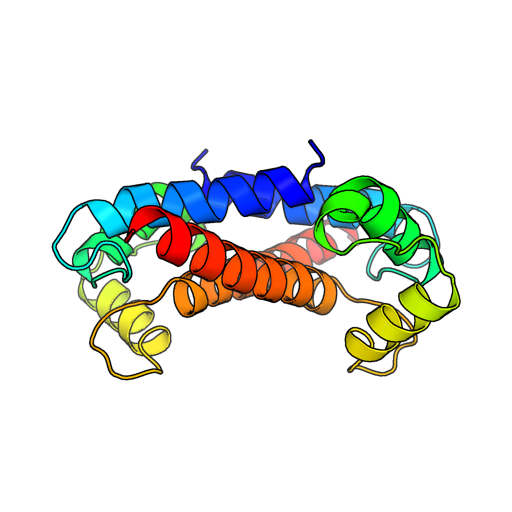OM 1449 C C . SER B 1 91 ? -20 5.219 5.316 1 86.06 91 SER B C 1
ATOM 1451 O O . SER B 1 91 ? -21.109 5.672 5.617 1 86.06 91 SER B O 1
ATOM 1453 N N . LYS B 1 92 ? -19.453 4.297 5.887 1 79.94 92 LYS B N 1
ATOM 1454 C CA . LYS B 1 92 ? -20.141 3.6 6.973 1 79.94 92 LYS B CA 1
ATOM 1455 C C . LYS B 1 92 ? -20.078 4.406 8.266 1 79.94 92 LYS B C 1
ATOM 1457 O O . LYS B 1 92 ? -20.984 4.332 9.094 1 79.94 92 LYS B O 1
ATOM 1462 N N . THR B 1 93 ? -18.969 5.113 8.523 1 70.06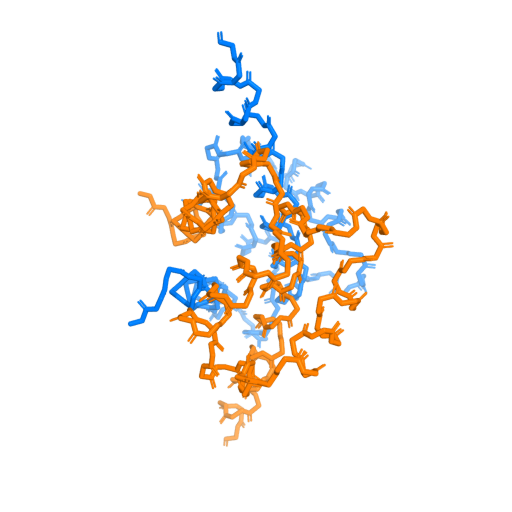 93 THR B N 1
ATOM 1463 C CA . THR B 1 93 ? -18.781 5.902 9.742 1 70.06 93 THR B CA 1
ATOM 1464 C C . THR B 1 93 ? -19.547 7.219 9.648 1 70.06 93 THR B C 1
ATOM 1466 O O . THR B 1 93 ? -19.922 7.797 10.672 1 70.06 93 THR B O 1
ATOM 1469 N N . LYS B 1 94 ? -19.641 7.871 8.484 1 65.56 94 LYS B N 1
ATOM 1470 C CA . LYS B 1 94 ? -20.422 9.086 8.328 1 65.56 94 LYS B CA 1
ATOM 1471 C C . LYS B 1 94 ? -21.922 8.812 8.516 1 65.56 94 LYS B C 1
ATOM 1473 O O . LYS B 1 94 ? -22.719 9.742 8.617 1 65.56 94 LYS B O 1
ATOM 1478 N N . LYS B 1 95 ? -22.312 7.695 8.477 1 55.34 95 LYS B N 1
ATOM 1479 C CA . LYS B 1 95 ? -23.734 7.543 8.82 1 55.34 95 LYS B CA 1
ATOM 1480 C C . LYS B 1 95 ? -23.938 7.625 10.328 1 55.34 95 LYS B C 1
ATOM 1482 O O . LYS B 1 95 ? -24.938 8.18 10.789 1 55.34 95 LYS B O 1
#

Sequence (190 aa):
MSDVQMAMTLLITAFNKYSGKEGDGLTLSKAELKDLLENELGELLGKANDKAALDRIFKDLDVNKDNSVDFKEFVTLVCCLTQMCHEYFVSKTKKMSDVQMAMTLLITAFNKYSGKEGDGLTLSKAELKDLLENELGELLGKANDKAALDRIFKDLDVNKDNSVDFKEFVTLVCCLTQMCHEYFVSKTKK

Radius of gyration: 16.89 Å; Cα contacts (8 Å, |Δi|>4): 235; chains: 2; bounding box: 49×43×34 Å

Foldseek 3Di:
DDPVVVVVVCLVCLLLVLLVPDDPSFWAALVSQLCSCCVPVCVQVDPSVDSVVSVVLQCVLVPVVPNTHGSVSSVVVVVVSVVVVVVVVVVVVVD/DDPVVVVVVCLLCLLLVLLVPDDPSFWAALVSVLCSCCVPVCVPVDCSVDSVVSVVLQCVL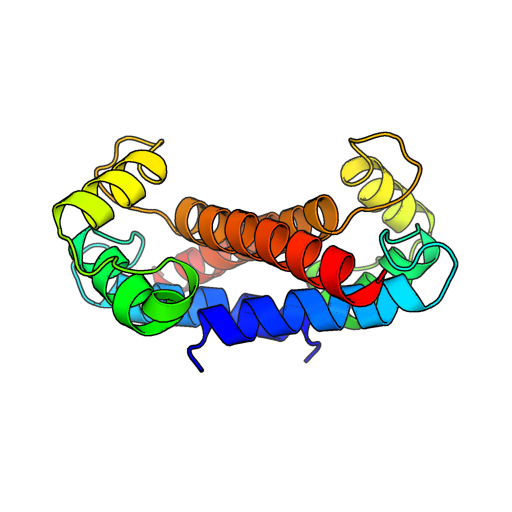VPVVPNTHGSVSSVVVVVVSVVVVVVVVVVVVVD

Solvent-accessible surface area (backbone atoms only — not comparable to full-atom values): 9884 Å² total; per-residue (Å²): 131,28,50,54,48,48,19,42,49,29,44,51,50,46,46,41,60,39,12,52,67,54,91,82,39,63,36,23,37,68,68,35,44,35,50,45,36,49,68,33,34,21,84,78,79,34,68,42,79,32,67,70,50,33,49,49,53,40,54,66,48,26,68,83,68,69,79,34,31,38,61,56,40,50,42,49,49,55,39,54,50,40,40,56,48,47,54,52,51,49,59,62,66,74,103,132,27,50,53,45,48,20,41,50,27,43,52,50,48,47,40,61,40,12,55,68,56,91,85,39,64,37,22,38,67,69,35,46,35,50,46,35,50,68,34,34,21,84,77,80,34,68,43,78,32,66,71,50,33,48,49,54,40,52,64,48,25,68,84,68,70,77,34,33,38,60,54,40,51,42,50,47,55,40,54,50,40,41,55,48,46,54,52,51,49,60,62,67,74,103

Secondary structure (DSSP, 8-state):
--HHHHHHHHHHHHHHHHHTSSTTSSEE-HHHHHHHIIIIIHHHH--TTSHHHHHHHHHHH-TT-SSSEEHHHHHHHHHHHHHHHHHHHHHHH--/--HHHHHHHHHHHHHHHHHTSSTTSSEE-HHHHHHHIIIIIHHHH--TTSHHHHHHHHHHH-TT-SSSEEHHHHHHHHHHHHHHHHHHHHHHH--